Protein AF-A0A2P5B3Z8-F1 (afdb_monomer_lite)

InterPro domains:
  IPR004713 Calcium/proton exchanger [PTHR31503] (5-241)
  IPR004837 Sodium/calcium exchanger membrane region [PF01699] (6-133)
  IPR004837 Sodium/calcium exchanger membrane region [PF01699] (154-240)
  IPR044880 NCX, central ion-binding domain superfamily [G3DSA:1.20.1420.30] (3-241)

Radius of gyration: 19.32 Å; chains: 1; bounding box: 45×36×58 Å

Sequence (241 aa):
MVIFAVGGLLNATCGNATEIIIAIFALGQGKIEVVKYSLLGSILSNLLLVLGTSLFCGGIANLGREQKYDRRQADVNSSLLLLALLCHLLPMLFRYAGASAADLSTVDSSLHLSRASSIVMLIAYVAYLVFQYRKEDDNAVSEGAAVTGFWSGFARLIGMTVVIALLSEYVVQTIEDASDSWGLSVSFLSIILLPIVGNAAEHAGAIIFAFKNKLDITLGVALGSATQIAMFVVPLCVVIA

Foldseek 3Di:
DVVVLVVLVCCLCLLLVLLLLLLVLCVVVVVVLLNVLQLLLLLCCLPPVLLVLLCVLLCVLQPPDDQDADPVLLVVLVVLLVLLVVLVVVLVVLCVVCVVPPDPVSVVVSLVSLLVSLVVLQVVVSVVSVVVSVVCVVVDPDDDDPDDPPVRVVVVSVVVSVVSNVVSNVCSVCLVVCCVVVVHDSSCCSNHVSSCVSCVVLSVVLNVCSSVSNPNVSSCSSSVNSSSSSRPSSSVSSNVD

Secondary structure (DSSP, 8-state):
-HHHHHHHHHHHHHHTHHHHHHHHHHHHTT-HHHHHHHHHHHHHIIIIIIHHHHHHHHHHHTTTS-----HHHHHHHHHHHHHHHHHHHHHHHHHHHHTTS--HHHHHHHHHHHHHHHHHHHHHHHHHHHHHHHHHGGG----------HHHHHHHHHHHHHHHHHHHHHHHHHHHHHHHHHT--HHHIIIIIHHHHHTHHHHHHHHHHHHTT-HHHHHHHHHHHHHHIIIIIHHHHHHH-

pLDDT: mean 85.65, std 14.04, range [35.41, 96.31]

Structure (mmCIF, N/CA/C/O backbone):
data_AF-A0A2P5B3Z8-F1
#
_entry.id   AF-A0A2P5B3Z8-F1
#
loop_
_atom_site.group_PDB
_atom_site.id
_atom_site.type_symbol
_atom_site.label_atom_id
_atom_site.label_alt_id
_atom_site.label_comp_id
_atom_site.label_asym_id
_atom_site.label_entity_id
_atom_site.label_seq_id
_atom_site.pdbx_PDB_ins_code
_atom_site.Cartn_x
_atom_site.Cartn_y
_atom_site.Cartn_z
_atom_site.occupancy
_atom_site.B_iso_or_equiv
_atom_site.auth_seq_id
_atom_site.auth_comp_id
_atom_site.auth_asym_id
_atom_site.auth_atom_id
_atom_site.pdbx_PDB_model_num
ATOM 1 N N . MET A 1 1 ? -11.440 10.731 -21.388 1.00 43.56 1 MET A N 1
ATOM 2 C CA . MET A 1 1 ? -11.276 11.184 -19.987 1.00 43.56 1 MET A CA 1
ATOM 3 C C . MET A 1 1 ? -11.920 10.232 -18.969 1.00 43.56 1 MET A C 1
ATOM 5 O O . MET A 1 1 ? -11.183 9.703 -18.155 1.00 43.56 1 MET A O 1
ATOM 9 N N . VAL A 1 2 ? -13.231 9.935 -19.023 1.00 43.66 2 VAL A N 1
ATOM 10 C CA . VAL A 1 2 ? -13.907 9.066 -18.019 1.00 43.66 2 VAL A CA 1
ATOM 11 C C . VAL A 1 2 ? -13.381 7.620 -17.994 1.00 43.66 2 VAL A C 1
ATOM 13 O O . VAL A 1 2 ? -13.008 7.136 -16.935 1.00 43.66 2 VAL A O 1
ATOM 16 N N . ILE A 1 3 ? -13.264 6.950 -19.147 1.00 49.31 3 ILE A N 1
ATOM 17 C CA . ILE A 1 3 ? -12.774 5.553 -19.235 1.00 49.31 3 ILE A CA 1
ATOM 18 C C . ILE A 1 3 ? -11.321 5.414 -18.738 1.00 49.31 3 ILE A C 1
ATOM 20 O O . ILE A 1 3 ? -10.928 4.381 -18.209 1.00 49.31 3 ILE A O 1
ATOM 24 N N . PHE A 1 4 ? -10.530 6.478 -18.853 1.00 50.34 4 PHE A N 1
ATOM 25 C CA . PHE A 1 4 ? -9.114 6.463 -18.503 1.00 50.34 4 PHE A CA 1
ATOM 26 C C . PHE A 1 4 ? -8.843 6.823 -17.038 1.00 50.34 4 PHE A C 1
ATOM 28 O O . PHE A 1 4 ? -7.975 6.220 -16.413 1.00 50.34 4 PHE A O 1
ATOM 35 N N . ALA A 1 5 ? -9.651 7.713 -16.449 1.00 53.03 5 ALA A N 1
ATOM 36 C CA . ALA A 1 5 ? -9.687 7.901 -14.998 1.00 53.03 5 ALA A CA 1
ATOM 37 C C . ALA A 1 5 ? -10.049 6.589 -14.276 1.00 53.03 5 ALA A C 1
ATOM 39 O O . ALA A 1 5 ? -9.488 6.282 -13.228 1.00 53.03 5 ALA A O 1
ATOM 40 N N . VAL A 1 6 ? -10.926 5.779 -14.883 1.00 60.41 6 VAL A N 1
ATOM 41 C CA . VAL A 1 6 ? -11.257 4.431 -14.398 1.00 60.41 6 VAL A CA 1
ATOM 42 C C . VAL A 1 6 ? -10.049 3.489 -14.480 1.00 60.41 6 VAL A C 1
ATOM 44 O O . VAL A 1 6 ? -9.852 2.708 -13.559 1.00 60.41 6 VAL A O 1
ATOM 47 N N . GLY A 1 7 ? -9.203 3.589 -15.511 1.00 62.97 7 GLY A N 1
ATOM 48 C CA . GLY A 1 7 ? -7.977 2.790 -15.642 1.00 62.97 7 GLY A CA 1
ATOM 49 C C . GLY A 1 7 ? -6.924 3.096 -14.571 1.00 62.97 7 GLY A C 1
ATOM 50 O O . GLY A 1 7 ? -6.416 2.175 -13.937 1.00 62.97 7 GLY A O 1
ATOM 51 N N . GLY A 1 8 ? -6.646 4.378 -14.310 1.00 61.66 8 GLY A N 1
ATOM 52 C CA . GLY A 1 8 ? -5.733 4.787 -13.233 1.00 61.66 8 GLY A CA 1
ATOM 53 C C . GLY A 1 8 ? -6.254 4.403 -11.844 1.00 61.66 8 GLY A C 1
ATOM 54 O O . GLY A 1 8 ? -5.497 3.919 -11.005 1.00 61.66 8 GLY A O 1
ATOM 55 N N . LEU A 1 9 ? -7.565 4.536 -11.622 1.00 65.69 9 LEU A N 1
ATOM 56 C CA . LEU A 1 9 ? -8.208 4.125 -10.373 1.00 65.69 9 LEU A CA 1
ATOM 57 C C . LEU A 1 9 ? -8.234 2.599 -10.198 1.00 65.69 9 LEU A C 1
ATOM 59 O O . LEU A 1 9 ? -8.060 2.112 -9.083 1.00 65.69 9 LEU A O 1
ATOM 63 N N . LEU A 1 10 ? -8.427 1.843 -11.284 1.00 70.81 10 LEU A N 1
ATOM 64 C CA . LEU A 1 10 ? -8.304 0.385 -11.296 1.00 70.81 10 LEU A CA 1
ATOM 65 C C . LEU A 1 10 ? -6.875 -0.033 -10.976 1.00 70.81 10 LEU A C 1
ATOM 67 O O . LEU A 1 10 ? -6.692 -0.897 -10.133 1.00 70.81 10 LEU A O 1
ATOM 71 N N . ASN A 1 11 ? -5.870 0.594 -11.591 1.00 72.50 11 ASN A N 1
ATOM 72 C CA . ASN A 1 11 ? -4.473 0.294 -11.291 1.00 72.50 11 ASN A CA 1
ATOM 73 C C . ASN A 1 11 ? -4.152 0.556 -9.818 1.00 72.50 11 ASN A C 1
ATOM 75 O O . ASN A 1 11 ? -3.549 -0.291 -9.168 1.00 72.50 11 ASN A O 1
ATOM 79 N N . ALA A 1 12 ? -4.633 1.679 -9.277 1.00 67.06 12 ALA A N 1
ATOM 80 C CA . ALA A 1 12 ? -4.517 1.938 -7.855 1.00 67.06 12 ALA A CA 1
ATOM 81 C C . ALA A 1 12 ? -5.198 0.809 -7.055 1.00 67.06 12 ALA A C 1
ATOM 83 O O . ALA A 1 12 ? -4.553 0.026 -6.360 1.00 67.06 12 ALA A O 1
ATOM 84 N N . THR A 1 13 ? -6.507 0.649 -7.198 1.00 73.56 13 THR A N 1
ATOM 85 C CA . THR A 1 13 ? -7.289 -0.283 -6.370 1.00 73.56 13 THR A CA 1
ATOM 86 C C . THR A 1 13 ? -6.819 -1.737 -6.488 1.00 73.56 13 THR A C 1
ATOM 88 O O . THR A 1 13 ? -6.785 -2.446 -5.489 1.00 73.56 13 THR A O 1
ATOM 91 N N . CYS A 1 14 ? -6.448 -2.187 -7.687 1.00 75.94 14 CYS A N 1
ATOM 92 C CA . CYS A 1 14 ? -6.024 -3.560 -7.941 1.00 75.94 14 CYS A CA 1
ATOM 93 C C . CYS A 1 14 ? -4.566 -3.828 -7.553 1.00 75.94 14 CYS A C 1
ATOM 95 O O . CYS A 1 14 ? -4.271 -4.964 -7.195 1.00 75.94 14 CYS A O 1
ATOM 97 N N . GLY A 1 15 ? -3.680 -2.825 -7.612 1.00 76.06 15 GLY A N 1
ATOM 98 C CA . GLY A 1 15 ? -2.287 -2.961 -7.172 1.00 76.06 15 GLY A CA 1
ATOM 99 C C . GLY A 1 15 ? -2.206 -3.254 -5.677 1.00 76.06 15 GLY A C 1
ATOM 100 O O . GLY A 1 15 ? -1.674 -4.274 -5.275 1.00 76.06 15 GLY A O 1
ATOM 101 N N . ASN A 1 16 ? -2.899 -2.450 -4.866 1.00 86.31 16 ASN A N 1
ATOM 102 C CA . ASN A 1 16 ? -2.949 -2.635 -3.410 1.00 86.31 16 ASN A CA 1
ATOM 103 C C . ASN A 1 16 ? -4.235 -3.332 -2.931 1.00 86.31 16 ASN A C 1
ATOM 105 O O . AS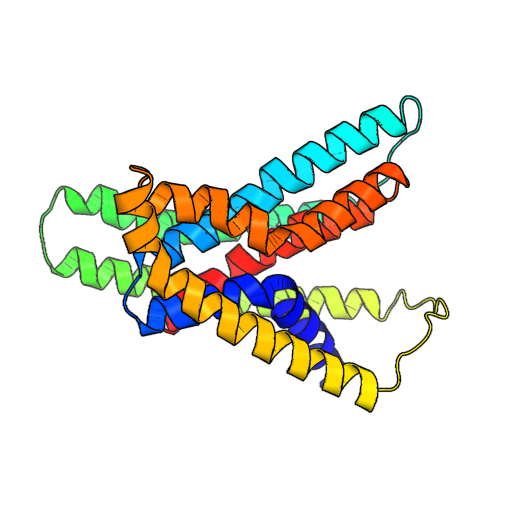N A 1 16 ? -4.792 -2.995 -1.880 1.00 86.31 16 ASN A O 1
ATOM 109 N N . ALA A 1 17 ? -4.781 -4.248 -3.739 1.00 87.31 17 ALA A N 1
ATOM 110 C CA . ALA A 1 17 ? -6.052 -4.901 -3.424 1.00 87.31 17 ALA A CA 1
ATOM 111 C C . ALA A 1 17 ? -5.966 -5.701 -2.121 1.00 87.31 17 ALA A C 1
ATOM 113 O O . ALA A 1 17 ? -6.897 -5.666 -1.319 1.00 87.31 17 ALA A O 1
ATOM 114 N N . THR A 1 18 ? -4.851 -6.397 -1.898 1.00 89.38 18 THR A N 1
ATOM 115 C CA . THR A 1 18 ? -4.640 -7.228 -0.710 1.00 89.38 18 THR A CA 1
ATOM 116 C C . THR A 1 18 ? -4.687 -6.386 0.564 1.00 89.38 18 THR A C 1
ATOM 118 O O . THR A 1 18 ? -5.403 -6.722 1.506 1.00 89.38 18 THR A O 1
ATOM 121 N N . GLU A 1 19 ? -4.001 -5.247 0.576 1.00 92.38 19 GLU A N 1
ATOM 122 C CA . GLU A 1 19 ? -3.906 -4.323 1.706 1.00 92.38 19 GLU A CA 1
ATOM 123 C C . GLU A 1 19 ? -5.265 -3.688 1.993 1.00 92.38 19 GLU A C 1
ATOM 125 O O . GLU A 1 19 ? -5.690 -3.635 3.146 1.00 92.38 19 GLU A O 1
ATOM 130 N N . ILE A 1 20 ? -5.969 -3.246 0.943 1.00 91.69 20 ILE A N 1
ATOM 131 C CA . ILE A 1 20 ? -7.307 -2.654 1.057 1.00 91.69 20 ILE A CA 1
ATOM 132 C C . ILE A 1 20 ? -8.294 -3.676 1.629 1.00 91.69 20 ILE A C 1
ATOM 134 O O . ILE A 1 20 ? -9.040 -3.360 2.553 1.00 91.69 20 ILE A O 1
ATOM 138 N N . ILE A 1 21 ? -8.301 -4.904 1.109 1.00 93.12 21 ILE A N 1
ATOM 139 C CA . ILE A 1 21 ? -9.232 -5.954 1.535 1.00 93.12 21 ILE A CA 1
ATOM 140 C C . ILE A 1 21 ? -8.963 -6.361 2.988 1.00 93.12 21 ILE A C 1
ATOM 142 O O . ILE A 1 21 ? -9.902 -6.410 3.786 1.00 93.12 21 ILE A O 1
ATOM 146 N N . ILE A 1 22 ? -7.698 -6.591 3.362 1.00 93.44 22 ILE A N 1
ATOM 147 C CA . ILE A 1 22 ? -7.320 -6.879 4.755 1.00 93.44 22 ILE A CA 1
ATOM 148 C C . ILE A 1 22 ? -7.746 -5.727 5.669 1.00 93.44 22 ILE A C 1
ATOM 150 O O . ILE A 1 22 ? -8.329 -5.973 6.725 1.00 93.44 22 ILE A O 1
ATOM 154 N N . ALA A 1 23 ? -7.500 -4.476 5.266 1.00 94.38 23 ALA A N 1
ATOM 155 C CA . ALA A 1 23 ? -7.883 -3.308 6.050 1.00 94.38 23 ALA A CA 1
ATOM 156 C C . ALA A 1 23 ? -9.404 -3.214 6.244 1.00 94.38 23 ALA A C 1
ATOM 158 O O . ALA A 1 23 ? -9.848 -2.968 7.361 1.00 94.38 23 ALA A O 1
ATOM 159 N N . ILE A 1 24 ? -10.209 -3.465 5.207 1.00 93.88 24 ILE A N 1
ATOM 160 C CA . ILE A 1 24 ? -11.678 -3.446 5.301 1.00 93.88 24 ILE A CA 1
ATOM 161 C C . ILE A 1 24 ? -12.185 -4.528 6.261 1.00 93.88 24 ILE A C 1
ATOM 163 O O . ILE A 1 24 ? -13.001 -4.223 7.130 1.00 93.88 24 ILE A O 1
ATOM 167 N N . PHE A 1 25 ? -11.700 -5.769 6.156 1.00 95.06 25 PHE A N 1
ATOM 168 C CA . PHE A 1 25 ? -12.113 -6.837 7.075 1.00 95.06 25 PHE A CA 1
ATOM 169 C C . PHE A 1 25 ? -11.675 -6.565 8.515 1.00 95.06 25 PHE A C 1
ATOM 171 O O . PHE A 1 25 ? -12.461 -6.756 9.442 1.00 95.06 25 PHE A O 1
ATOM 178 N N . ALA A 1 26 ? -10.451 -6.070 8.712 1.00 95.12 26 ALA A N 1
ATOM 179 C CA . ALA A 1 26 ? -9.958 -5.702 10.033 1.00 95.12 26 ALA A CA 1
ATOM 180 C C . ALA A 1 26 ? -10.752 -4.534 10.639 1.00 95.12 26 ALA A C 1
ATOM 182 O O . ALA A 1 26 ? -11.122 -4.608 11.809 1.00 95.12 26 ALA A O 1
ATOM 183 N N . LEU A 1 27 ? -11.098 -3.506 9.853 1.00 94.75 27 LEU A N 1
ATOM 184 C CA . LEU A 1 27 ? -12.006 -2.435 10.28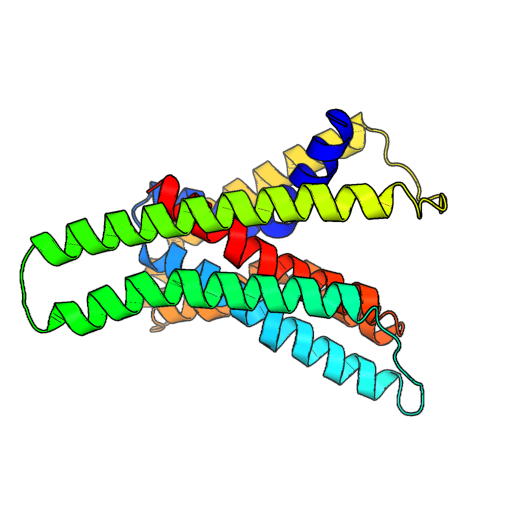2 1.00 94.75 27 LEU A CA 1
ATOM 185 C C . LEU A 1 27 ? -13.394 -2.980 10.642 1.00 94.75 27 LEU A C 1
ATOM 187 O O . LEU A 1 27 ? -13.921 -2.637 11.697 1.00 94.75 27 LEU A O 1
ATOM 191 N N . GLY A 1 28 ? -13.961 -3.861 9.812 1.00 94.38 28 GLY A N 1
ATOM 192 C CA . GLY A 1 28 ? -15.271 -4.476 10.048 1.00 94.38 28 GLY A CA 1
ATOM 193 C C . GLY A 1 28 ? -15.337 -5.318 11.326 1.00 94.38 28 GLY A C 1
ATOM 194 O O . GLY A 1 28 ? -16.389 -5.401 11.953 1.00 94.38 28 GLY A O 1
ATOM 195 N N . GLN A 1 29 ? -14.209 -5.894 11.747 1.00 94.62 29 GLN A N 1
ATOM 196 C CA . GLN A 1 29 ? -14.071 -6.629 13.009 1.00 94.62 29 GLN A CA 1
ATOM 197 C C . GLN A 1 29 ? -13.593 -5.745 14.177 1.00 94.62 29 GLN A C 1
ATOM 199 O O . GLN A 1 29 ? -13.321 -6.257 15.259 1.00 94.62 29 GLN A O 1
ATOM 204 N N . GLY A 1 30 ? -13.450 -4.428 13.984 1.00 93.88 30 GLY A N 1
ATOM 205 C CA . GLY A 1 30 ? -12.975 -3.502 15.019 1.00 93.88 30 GLY A CA 1
ATOM 206 C C . GLY A 1 30 ? -11.483 -3.628 15.361 1.00 93.88 30 GLY A C 1
ATOM 207 O O . GLY A 1 30 ? -11.017 -3.014 16.321 1.00 93.88 30 GLY A O 1
ATOM 208 N N . LYS A 1 31 ? -10.699 -4.372 14.570 1.00 94.50 31 LYS A N 1
ATOM 209 C CA . LYS A 1 31 ? -9.259 -4.610 14.768 1.00 94.50 31 LYS A CA 1
ATOM 210 C C . LYS A 1 31 ? -8.418 -3.441 14.242 1.00 94.50 31 LYS A C 1
ATOM 212 O O . LYS A 1 31 ? -7.601 -3.581 13.333 1.00 94.50 31 LYS A O 1
ATOM 217 N N . ILE A 1 32 ? -8.610 -2.258 14.828 1.00 93.12 32 ILE A N 1
ATOM 218 C CA . ILE A 1 32 ? -7.966 -1.005 14.391 1.00 93.12 32 ILE A CA 1
ATOM 219 C C . ILE A 1 32 ? -6.433 -1.084 14.452 1.00 93.12 32 ILE A C 1
ATOM 221 O O . ILE A 1 32 ? -5.748 -0.483 13.624 1.00 93.12 32 ILE A O 1
ATOM 225 N N . GLU A 1 33 ? -5.875 -1.812 15.421 1.00 93.19 33 GLU A N 1
ATOM 226 C CA . GLU A 1 33 ? -4.424 -2.002 15.517 1.00 93.19 33 GLU A CA 1
ATOM 227 C C . GLU A 1 33 ? -3.868 -2.755 14.310 1.00 93.19 33 GLU A C 1
ATOM 229 O O . GLU A 1 33 ? -2.883 -2.309 13.723 1.00 93.19 33 GLU A O 1
ATOM 234 N N . VAL A 1 34 ? -4.542 -3.824 13.877 1.00 95.31 34 VAL A N 1
ATOM 235 C CA . VAL A 1 34 ? -4.151 -4.596 12.690 1.00 95.31 34 VAL A CA 1
ATOM 236 C C . VAL A 1 34 ? -4.113 -3.691 11.462 1.00 95.31 34 VAL A C 1
ATOM 238 O O . VAL A 1 34 ? -3.128 -3.712 10.734 1.00 95.31 34 VAL A O 1
ATOM 241 N N . VAL A 1 35 ? -5.120 -2.829 11.273 1.00 95.81 35 VAL A N 1
ATOM 242 C CA . VAL A 1 35 ? -5.182 -1.864 10.157 1.00 95.81 35 VAL A CA 1
ATOM 243 C C . VAL A 1 35 ? -4.020 -0.870 10.208 1.00 95.81 35 VAL A C 1
ATOM 245 O O . VAL A 1 35 ? -3.332 -0.652 9.213 1.00 95.81 35 VAL A O 1
ATOM 248 N N . LYS A 1 36 ? -3.778 -0.258 11.373 1.00 94.12 36 LYS A N 1
ATOM 249 C CA . LYS A 1 36 ? -2.712 0.742 11.542 1.00 94.12 36 LYS A CA 1
ATOM 250 C C . LYS A 1 36 ? -1.339 0.145 11.254 1.00 94.12 36 LYS A C 1
ATOM 252 O O . LYS A 1 36 ? -0.552 0.741 10.519 1.00 94.12 36 LYS A O 1
ATOM 257 N N . TYR A 1 37 ? -1.051 -1.011 11.845 1.00 96.25 37 TYR A N 1
ATOM 258 C CA . TYR A 1 37 ? 0.253 -1.648 11.728 1.00 96.25 37 TYR A CA 1
ATOM 259 C C . TYR A 1 37 ? 0.463 -2.292 10.357 1.00 96.25 37 TYR A C 1
ATOM 261 O O . TYR A 1 37 ? 1.572 -2.195 9.840 1.00 96.25 37 TYR A O 1
ATOM 269 N N . SER A 1 38 ? -0.569 -2.866 9.730 1.00 96.19 38 SER A N 1
ATOM 270 C CA . SER A 1 38 ? -0.446 -3.467 8.395 1.00 96.19 38 SER A CA 1
ATOM 271 C C . SER A 1 38 ? -0.210 -2.433 7.301 1.00 96.19 38 SER A C 1
ATOM 273 O O . SER A 1 38 ? 0.697 -2.606 6.488 1.00 96.19 38 SER A O 1
ATOM 275 N N . LEU A 1 39 ? -0.940 -1.314 7.309 1.00 95.62 39 LEU A N 1
ATOM 276 C CA . LEU A 1 39 ? -0.757 -0.259 6.310 1.00 95.62 39 LEU A CA 1
ATOM 277 C C . LEU A 1 39 ? 0.586 0.458 6.484 1.00 95.62 39 LEU A C 1
ATOM 279 O O . LEU A 1 39 ? 1.289 0.704 5.503 1.00 95.62 39 LEU A O 1
ATOM 283 N N . LEU A 1 40 ? 0.986 0.743 7.729 1.00 95.75 40 LEU A N 1
ATOM 284 C CA . LEU A 1 40 ? 2.306 1.309 8.016 1.00 95.75 40 LEU A CA 1
ATOM 285 C C . LEU A 1 40 ? 3.425 0.337 7.625 1.00 95.75 40 LEU A C 1
ATOM 287 O O . LEU A 1 40 ? 4.409 0.740 7.006 1.00 95.75 40 LEU A O 1
ATOM 291 N N . GLY A 1 41 ? 3.253 -0.946 7.935 1.00 95.81 41 GLY A N 1
ATOM 292 C CA . GLY A 1 41 ? 4.170 -2.004 7.544 1.00 95.81 41 GLY A CA 1
ATOM 293 C C . GLY A 1 41 ? 4.297 -2.153 6.028 1.00 95.81 41 GLY A C 1
ATOM 294 O O . GLY A 1 41 ? 5.405 -2.334 5.538 1.00 95.81 41 GLY A O 1
ATOM 295 N N . SER A 1 42 ? 3.211 -2.001 5.267 1.00 95.31 42 SER A N 1
ATOM 296 C CA . SER A 1 42 ? 3.246 -2.067 3.800 1.00 95.31 42 SER A CA 1
ATOM 297 C C . SER A 1 42 ? 3.979 -0.876 3.173 1.00 95.31 42 SER A C 1
ATOM 299 O O . SER A 1 42 ? 4.815 -1.063 2.286 1.00 95.31 42 SER A O 1
ATOM 301 N N . ILE A 1 43 ? 3.815 0.335 3.724 1.00 95.69 43 ILE A N 1
ATOM 302 C CA . ILE A 1 43 ? 4.636 1.497 3.337 1.00 95.69 43 ILE A CA 1
ATOM 303 C C . ILE A 1 43 ? 6.122 1.223 3.618 1.00 95.69 43 ILE A C 1
ATOM 305 O O . ILE A 1 43 ? 6.964 1.427 2.742 1.00 95.69 43 ILE A O 1
ATOM 309 N N . LEU A 1 44 ? 6.461 0.736 4.818 1.00 95.69 44 LEU A N 1
ATOM 310 C CA . LEU A 1 44 ? 7.848 0.422 5.184 1.00 95.69 44 LEU A CA 1
ATOM 311 C C . LEU A 1 44 ? 8.435 -0.707 4.329 1.00 95.69 44 LEU A C 1
ATOM 313 O O . LEU A 1 44 ? 9.582 -0.606 3.897 1.00 95.69 44 LEU A O 1
ATOM 317 N N . SER A 1 45 ? 7.656 -1.753 4.059 1.00 95.25 45 SER A N 1
ATOM 318 C CA . SER A 1 45 ? 8.045 -2.872 3.204 1.00 95.25 45 SER A CA 1
ATOM 319 C C . SER A 1 45 ? 8.404 -2.367 1.811 1.00 95.25 45 SER A C 1
ATOM 321 O O . SER A 1 45 ? 9.503 -2.626 1.329 1.00 95.25 45 SER A O 1
ATOM 323 N N . ASN A 1 46 ? 7.561 -1.536 1.200 1.00 94.38 46 ASN A N 1
ATOM 324 C CA . ASN A 1 46 ? 7.833 -0.991 -0.127 1.00 94.38 46 ASN A CA 1
ATOM 325 C C . ASN A 1 46 ? 9.078 -0.091 -0.165 1.00 94.38 46 ASN A C 1
ATOM 327 O O . ASN A 1 46 ? 9.916 -0.224 -1.060 1.00 94.38 46 ASN A O 1
ATOM 331 N N . LEU A 1 47 ? 9.236 0.800 0.817 1.00 95.19 47 LEU A N 1
ATOM 332 C CA . LEU A 1 47 ? 10.330 1.778 0.831 1.00 95.19 47 LEU A CA 1
ATOM 333 C C . LEU A 1 47 ? 11.679 1.205 1.266 1.00 95.19 47 LEU A C 1
ATOM 335 O O . LEU A 1 47 ? 12.714 1.666 0.790 1.00 95.19 47 LEU A O 1
ATOM 339 N N . LEU A 1 48 ? 11.692 0.239 2.182 1.00 95.06 48 LEU A N 1
ATOM 340 C CA . LEU A 1 48 ? 12.928 -0.311 2.737 1.00 95.06 48 LEU A CA 1
ATOM 341 C C . LEU A 1 48 ? 13.221 -1.692 2.171 1.00 95.06 48 LEU A C 1
ATOM 343 O O . LEU A 1 48 ? 14.302 -1.912 1.628 1.00 95.06 48 LEU A O 1
ATOM 347 N N . LEU A 1 49 ? 12.271 -2.621 2.273 1.00 94.62 49 LEU A N 1
ATOM 348 C CA . LEU A 1 49 ? 12.501 -4.004 1.874 1.00 94.62 49 LEU A CA 1
ATOM 349 C C . LEU A 1 49 ? 12.512 -4.136 0.351 1.00 94.62 49 LEU A C 1
ATOM 351 O O . LEU A 1 49 ? 13.532 -4.528 -0.212 1.00 94.62 49 LEU A O 1
ATOM 355 N N . VAL A 1 50 ? 11.423 -3.779 -0.330 1.00 94.25 50 VAL A N 1
ATOM 356 C CA . VAL A 1 50 ? 11.280 -3.929 -1.784 1.00 94.25 50 VAL A CA 1
ATOM 357 C C . VAL A 1 50 ? 12.297 -3.066 -2.511 1.00 94.25 50 VAL A C 1
ATOM 359 O O . VAL A 1 50 ? 13.107 -3.587 -3.280 1.00 94.25 50 VAL A O 1
ATOM 362 N N . LEU A 1 51 ? 12.304 -1.762 -2.236 1.00 94.50 51 LEU A N 1
ATOM 363 C CA . LEU A 1 51 ? 13.243 -0.840 -2.861 1.00 94.50 51 LEU A CA 1
ATOM 364 C C . LEU A 1 51 ? 14.696 -1.188 -2.509 1.00 94.50 51 LEU A C 1
ATOM 366 O O . LEU A 1 51 ? 15.525 -1.304 -3.409 1.00 94.50 51 LEU A O 1
ATOM 370 N N . GLY A 1 52 ? 15.011 -1.411 -1.230 1.00 95.31 52 GLY A N 1
ATOM 371 C CA . GLY A 1 52 ? 16.378 -1.686 -0.783 1.00 95.31 52 GLY A CA 1
ATOM 372 C C . GLY A 1 52 ? 16.948 -2.980 -1.358 1.00 95.31 52 GLY A C 1
ATOM 373 O O . GLY A 1 52 ? 18.052 -2.974 -1.901 1.00 95.31 52 GLY A O 1
ATOM 374 N N . THR A 1 53 ? 16.189 -4.079 -1.320 1.00 95.00 53 THR A N 1
ATOM 375 C CA . THR A 1 53 ? 16.629 -5.351 -1.923 1.00 95.00 53 THR A CA 1
ATOM 376 C C . THR A 1 53 ? 16.733 -5.259 -3.441 1.00 95.00 53 THR A C 1
ATOM 378 O O . THR A 1 53 ? 17.684 -5.785 -4.010 1.00 95.00 53 THR A O 1
ATOM 381 N N . SER A 1 54 ? 15.826 -4.540 -4.108 1.00 94.19 54 SER A N 1
ATOM 382 C CA . SER A 1 54 ? 15.891 -4.352 -5.559 1.00 94.19 54 SER A CA 1
ATOM 383 C C . SER A 1 54 ? 17.117 -3.537 -5.973 1.00 94.19 54 SER A C 1
ATOM 385 O O . SER A 1 54 ? 17.818 -3.928 -6.902 1.00 94.19 54 SER A O 1
ATOM 387 N N . LEU A 1 55 ? 17.427 -2.444 -5.265 1.00 94.25 55 LEU A N 1
ATOM 388 C CA . LEU A 1 55 ? 18.637 -1.652 -5.507 1.00 94.25 55 LEU A CA 1
ATOM 389 C C . LEU A 1 55 ? 19.906 -2.458 -5.208 1.00 94.25 55 LEU A C 1
ATOM 391 O O . LEU A 1 55 ? 20.851 -2.426 -5.993 1.00 94.25 55 LEU A O 1
ATOM 395 N N . PHE A 1 56 ? 19.917 -3.223 -4.116 1.00 95.12 56 PHE A N 1
ATOM 396 C CA . PHE A 1 56 ? 21.049 -4.068 -3.742 1.00 95.12 56 PHE A CA 1
ATOM 397 C C . PHE A 1 56 ? 21.308 -5.172 -4.778 1.00 95.12 56 PHE A C 1
ATOM 399 O O . PHE A 1 56 ? 22.398 -5.259 -5.344 1.00 95.12 56 PHE A O 1
ATOM 406 N N . CYS A 1 57 ? 20.297 -5.987 -5.085 1.00 93.56 57 CYS A N 1
ATOM 407 C CA . CYS A 1 57 ? 20.404 -7.074 -6.055 1.00 93.56 57 CYS A CA 1
ATOM 408 C C . CYS A 1 57 ? 20.643 -6.555 -7.479 1.00 93.56 57 CYS A C 1
ATOM 410 O O . CYS A 1 57 ? 21.493 -7.085 -8.194 1.00 93.56 57 CYS A O 1
ATOM 412 N N . GLY A 1 58 ? 19.938 -5.495 -7.884 1.00 93.50 58 GLY A N 1
ATOM 413 C CA . GLY A 1 58 ? 20.104 -4.856 -9.186 1.00 93.50 58 GLY A CA 1
ATOM 414 C C . GLY A 1 58 ? 21.493 -4.246 -9.368 1.00 93.50 58 GLY A C 1
ATOM 415 O O . GLY A 1 58 ? 22.076 -4.400 -10.441 1.00 93.50 58 GLY A O 1
ATOM 416 N N . GLY A 1 59 ? 22.040 -3.620 -8.321 1.00 93.31 59 GLY A N 1
ATOM 417 C CA . GLY A 1 59 ? 23.388 -3.054 -8.311 1.00 93.31 59 GLY A CA 1
ATOM 418 C C . GLY A 1 59 ? 24.484 -4.118 -8.394 1.00 93.31 59 GLY A C 1
ATOM 419 O O . GLY A 1 59 ? 25.432 -3.954 -9.159 1.00 93.31 59 GLY A O 1
ATOM 420 N N . ILE A 1 60 ? 24.331 -5.245 -7.686 1.00 94.25 60 ILE A N 1
ATOM 421 C CA . ILE A 1 60 ? 25.253 -6.391 -7.798 1.00 94.25 60 ILE A CA 1
ATOM 422 C C . ILE A 1 60 ? 25.198 -6.997 -9.205 1.00 94.25 60 ILE A C 1
ATOM 424 O O . ILE A 1 60 ? 26.234 -7.267 -9.808 1.00 94.25 60 ILE A O 1
ATOM 428 N N . ALA A 1 61 ? 23.999 -7.200 -9.750 1.00 92.81 61 ALA A N 1
ATOM 429 C CA . ALA A 1 61 ? 23.819 -7.827 -11.057 1.00 92.81 61 ALA A CA 1
ATOM 430 C C . ALA A 1 61 ? 24.304 -6.967 -12.229 1.00 92.81 61 ALA A C 1
ATOM 432 O O . ALA A 1 61 ? 24.712 -7.494 -13.262 1.00 92.81 61 ALA A O 1
ATOM 433 N N . ASN A 1 62 ? 24.246 -5.645 -12.077 1.00 91.69 62 ASN A N 1
ATOM 434 C CA . ASN A 1 62 ? 24.623 -4.679 -13.103 1.00 91.69 62 ASN A CA 1
ATOM 435 C C . ASN A 1 62 ? 25.891 -3.908 -12.719 1.00 91.69 62 ASN A C 1
ATOM 437 O O . ASN A 1 62 ? 26.058 -2.753 -13.113 1.00 91.69 62 ASN A O 1
ATOM 441 N N . LEU A 1 63 ? 26.795 -4.550 -11.971 1.00 88.50 63 LEU A N 1
ATOM 442 C CA . LEU A 1 63 ? 28.046 -3.945 -11.530 1.00 88.50 63 LEU A CA 1
ATOM 443 C C . LEU A 1 63 ? 28.845 -3.426 -12.740 1.00 88.50 63 LEU A C 1
ATOM 445 O O . LEU A 1 63 ? 29.184 -4.181 -13.650 1.00 88.50 63 LEU A O 1
ATOM 449 N N . GLY A 1 64 ? 29.113 -2.118 -12.765 1.00 81.94 64 GLY A N 1
ATOM 450 C CA . GLY A 1 64 ? 29.806 -1.448 -13.873 1.00 81.94 64 GLY A CA 1
ATOM 451 C C . GLY A 1 64 ? 28.905 -0.917 -14.997 1.00 81.94 64 GLY A C 1
ATOM 452 O O . GLY A 1 64 ? 29.424 -0.388 -15.978 1.00 81.94 64 GLY A O 1
ATOM 453 N N . ARG A 1 65 ? 27.575 -1.013 -14.876 1.00 87.19 65 ARG A N 1
ATOM 454 C CA . ARG A 1 65 ? 26.617 -0.335 -15.765 1.00 87.19 65 ARG A CA 1
ATOM 455 C C . ARG A 1 65 ? 25.924 0.808 -15.036 1.00 87.19 65 ARG A C 1
ATOM 457 O O . ARG A 1 65 ? 25.533 0.673 -13.881 1.00 87.19 65 ARG A O 1
ATOM 464 N N . GLU A 1 66 ? 25.716 1.919 -15.734 1.00 83.44 66 GLU A N 1
ATOM 465 C CA . GLU A 1 66 ? 24.870 2.994 -15.219 1.00 83.44 66 GLU A CA 1
ATOM 466 C C . GLU A 1 66 ? 23.401 2.555 -15.214 1.00 83.44 66 GLU A C 1
ATOM 468 O O . GLU A 1 66 ? 22.852 2.139 -16.241 1.00 83.44 66 GLU A O 1
ATOM 473 N N . GLN A 1 67 ? 22.754 2.670 -14.056 1.00 84.81 67 GLN A N 1
ATOM 474 C CA . GLN A 1 67 ? 21.323 2.426 -13.915 1.00 84.81 67 GLN A CA 1
ATOM 475 C C . GLN A 1 67 ? 20.580 3.753 -14.082 1.00 84.81 67 GLN A C 1
ATOM 477 O O . GLN A 1 67 ? 20.664 4.644 -13.236 1.00 84.81 67 GLN A O 1
ATOM 482 N N . LYS A 1 68 ? 19.877 3.910 -15.206 1.00 86.19 68 LYS A N 1
ATOM 483 C CA . LYS A 1 68 ? 19.101 5.121 -15.500 1.00 86.19 68 LYS A CA 1
ATOM 484 C C . LYS A 1 68 ? 17.713 5.020 -14.877 1.00 86.19 68 LYS A C 1
ATOM 486 O O . LYS A 1 68 ? 17.122 3.945 -14.854 1.00 86.19 68 LYS A O 1
ATOM 491 N N . TYR A 1 69 ? 17.193 6.150 -14.411 1.00 88.88 69 TYR A N 1
ATOM 492 C CA . TYR A 1 69 ? 15.825 6.264 -13.919 1.00 88.88 69 TYR A CA 1
ATOM 493 C C . TYR A 1 69 ? 15.245 7.646 -14.208 1.00 88.88 69 TYR A C 1
ATOM 495 O O . TYR A 1 69 ? 15.988 8.622 -14.350 1.00 88.88 69 TYR A O 1
ATOM 503 N N . ASP A 1 70 ? 13.916 7.733 -14.279 1.00 86.00 70 ASP A N 1
ATOM 504 C CA . ASP A 1 70 ? 13.223 9.015 -14.384 1.00 86.00 70 ASP A CA 1
ATOM 505 C C . ASP A 1 70 ? 13.242 9.728 -13.023 1.00 86.00 70 ASP A C 1
ATOM 507 O O . ASP A 1 70 ? 12.469 9.423 -12.110 1.00 86.00 70 ASP A O 1
ATOM 511 N N . ARG A 1 71 ? 14.138 10.713 -12.898 1.00 88.94 71 ARG A N 1
ATOM 512 C CA . ARG A 1 71 ? 14.239 11.575 -11.712 1.00 88.94 71 ARG A CA 1
ATOM 513 C C . ARG A 1 71 ? 12.929 12.275 -11.388 1.00 88.94 71 ARG A C 1
ATOM 515 O O . ARG A 1 71 ? 12.549 12.337 -10.228 1.00 88.94 71 ARG A O 1
ATOM 522 N N . ARG A 1 72 ? 12.200 12.746 -12.400 1.00 87.38 72 ARG A N 1
ATOM 523 C CA . ARG A 1 72 ? 10.962 13.496 -12.186 1.00 87.38 72 ARG A CA 1
ATOM 524 C C . ARG A 1 72 ? 9.890 12.618 -11.549 1.00 87.38 72 ARG A C 1
ATOM 526 O O . ARG A 1 72 ? 9.159 13.094 -10.687 1.00 87.38 72 ARG A O 1
ATOM 533 N N . GLN A 1 73 ? 9.781 11.356 -11.963 1.00 83.81 73 GLN A N 1
ATOM 534 C CA . GLN A 1 73 ? 8.836 10.416 -11.356 1.00 83.81 73 GLN A CA 1
ATOM 535 C C . GLN A 1 73 ? 9.213 10.107 -9.901 1.00 83.81 73 GLN A C 1
ATOM 537 O O . GLN A 1 73 ? 8.346 10.135 -9.025 1.00 83.81 73 GLN A O 1
ATOM 542 N N . ALA A 1 74 ? 10.501 9.873 -9.637 1.00 88.94 74 ALA A N 1
ATOM 543 C CA . ALA A 1 74 ? 11.002 9.655 -8.284 1.00 88.94 74 ALA A CA 1
ATOM 544 C C . ALA A 1 74 ? 10.758 10.875 -7.373 1.00 88.94 74 ALA A C 1
ATOM 546 O O . ALA A 1 74 ? 10.284 10.711 -6.248 1.00 88.94 74 ALA A O 1
ATOM 547 N N . ASP A 1 75 ? 11.000 12.089 -7.872 1.00 91.75 75 ASP A N 1
ATOM 548 C CA . ASP A 1 75 ? 10.818 13.344 -7.134 1.00 91.75 75 ASP A CA 1
ATOM 549 C C . ASP A 1 75 ? 9.349 13.601 -6.780 1.00 91.75 75 ASP A C 1
ATOM 551 O O . ASP A 1 75 ? 9.038 13.982 -5.648 1.00 91.75 75 ASP A O 1
ATOM 555 N N . VAL A 1 76 ? 8.426 13.366 -7.722 1.00 91.12 76 VAL A N 1
ATOM 556 C CA . VAL A 1 76 ? 6.983 13.530 -7.482 1.00 91.12 76 VAL A CA 1
ATOM 557 C C . VAL A 1 76 ? 6.498 12.546 -6.417 1.00 91.12 76 VAL A C 1
ATOM 559 O O . VAL A 1 76 ? 5.845 12.968 -5.463 1.00 91.12 76 VAL A O 1
ATOM 562 N N . ASN A 1 77 ? 6.851 11.261 -6.523 1.00 90.94 77 ASN A N 1
ATOM 563 C CA . ASN A 1 77 ? 6.447 10.261 -5.528 1.00 90.94 77 ASN A CA 1
ATOM 564 C C . ASN A 1 77 ? 7.070 10.537 -4.151 1.00 90.94 77 ASN A C 1
ATOM 566 O O . ASN A 1 77 ? 6.382 10.447 -3.136 1.00 90.94 77 ASN A O 1
ATOM 570 N N . SER A 1 78 ? 8.341 10.948 -4.106 1.00 92.62 78 SER A N 1
ATOM 571 C CA . SER A 1 78 ? 9.022 11.318 -2.857 1.00 92.62 78 SER A CA 1
ATOM 572 C C . SER A 1 78 ? 8.368 12.533 -2.194 1.00 92.62 78 SER A C 1
ATOM 574 O O . SER A 1 78 ? 8.176 12.553 -0.980 1.00 92.62 78 SER A O 1
ATOM 576 N N . SER A 1 79 ? 7.955 13.523 -2.989 1.00 94.81 79 SER A N 1
ATOM 577 C CA . SER A 1 79 ? 7.257 14.718 -2.501 1.00 94.81 79 SER A CA 1
ATOM 578 C C . SER A 1 79 ? 5.852 14.395 -1.977 1.00 94.81 79 SER A C 1
ATOM 580 O O . SER A 1 79 ? 5.436 14.949 -0.962 1.00 94.81 79 SER A O 1
ATOM 582 N N . LEU A 1 80 ? 5.129 13.473 -2.622 1.00 94.75 80 LEU A N 1
ATOM 583 C CA . LEU A 1 80 ? 3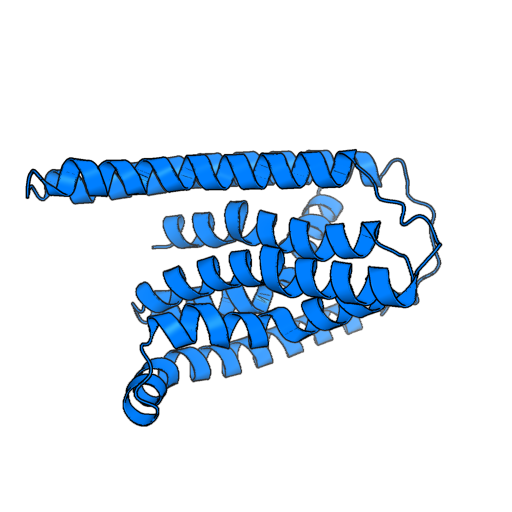.832 12.988 -2.135 1.00 94.75 80 LEU A CA 1
ATOM 584 C C . LEU A 1 80 ? 3.966 12.159 -0.854 1.00 94.75 80 LEU A C 1
ATOM 586 O O . LEU A 1 80 ? 3.155 12.312 0.053 1.00 94.75 80 LEU A O 1
ATOM 590 N N . LEU A 1 81 ? 5.000 11.324 -0.744 1.00 95.62 81 LEU A N 1
ATOM 591 C CA . LEU A 1 81 ? 5.310 10.597 0.490 1.00 95.62 81 LEU A CA 1
ATOM 592 C C . LEU A 1 81 ? 5.670 11.552 1.633 1.00 95.62 81 LEU A C 1
ATOM 594 O O . LEU A 1 81 ? 5.226 11.349 2.762 1.00 95.62 81 LEU A O 1
ATOM 598 N N . LEU A 1 82 ? 6.421 12.618 1.345 1.00 96.06 82 LEU A N 1
ATOM 599 C CA . LEU A 1 82 ? 6.712 13.669 2.319 1.00 96.06 82 LEU A CA 1
ATOM 600 C C . LEU A 1 82 ? 5.434 14.399 2.754 1.00 96.06 82 LEU A C 1
ATOM 602 O O . LEU A 1 82 ? 5.240 14.627 3.946 1.00 96.06 82 LEU A O 1
ATOM 606 N N . LEU A 1 83 ? 4.548 14.730 1.811 1.00 96.06 83 LEU A N 1
ATOM 607 C CA . LEU A 1 83 ? 3.240 15.309 2.116 1.00 96.06 83 LEU A CA 1
ATOM 608 C C . LEU A 1 83 ? 2.422 14.379 3.023 1.00 96.06 83 LEU A C 1
ATOM 610 O O . LEU A 1 83 ? 1.925 14.836 4.049 1.00 96.06 83 LEU A O 1
ATOM 614 N N . ALA A 1 84 ? 2.344 13.084 2.699 1.00 96.25 84 ALA A N 1
ATOM 615 C CA . ALA A 1 84 ? 1.660 12.085 3.522 1.00 96.25 84 ALA A CA 1
ATOM 616 C C . ALA A 1 84 ? 2.231 12.040 4.945 1.00 96.25 84 ALA A C 1
ATOM 618 O O . ALA A 1 84 ? 1.489 12.060 5.927 1.00 96.25 84 ALA A O 1
ATOM 619 N N . LEU A 1 85 ? 3.562 12.031 5.067 1.00 95.38 85 LEU A N 1
ATOM 620 C CA . LEU A 1 85 ? 4.250 12.040 6.354 1.00 95.38 85 LEU A CA 1
ATOM 621 C C . LEU A 1 85 ? 3.879 13.280 7.179 1.00 95.38 85 LEU A C 1
ATOM 623 O O . LEU A 1 85 ? 3.521 13.143 8.345 1.00 95.38 85 LEU A O 1
ATOM 627 N N . LEU A 1 86 ? 3.917 14.477 6.588 1.00 94.50 86 LEU A N 1
ATOM 628 C CA . LEU A 1 86 ? 3.546 15.723 7.270 1.00 94.50 86 LEU A CA 1
ATOM 629 C C . LEU A 1 86 ? 2.071 15.722 7.701 1.00 94.50 86 LEU A C 1
ATOM 631 O O . LEU A 1 86 ? 1.749 16.093 8.831 1.00 94.50 86 LEU A O 1
ATOM 635 N N . CYS A 1 87 ? 1.187 15.241 6.828 1.00 94.06 87 CYS A N 1
ATOM 636 C CA . CYS A 1 87 ? -0.238 15.081 7.090 1.00 94.06 87 CYS A CA 1
ATOM 637 C C . CYS A 1 87 ? -0.527 14.095 8.237 1.00 94.06 87 CYS A C 1
ATOM 639 O O . CYS A 1 87 ? -1.435 14.345 9.033 1.00 94.06 87 CYS A O 1
ATOM 641 N N . HIS A 1 88 ? 0.239 13.009 8.367 1.00 91.50 88 HIS A N 1
ATOM 642 C CA . HIS A 1 88 ? 0.113 12.047 9.469 1.00 91.50 88 HIS A CA 1
ATOM 643 C C . HIS A 1 88 ? 0.786 12.511 10.769 1.00 91.50 88 HIS A C 1
ATOM 645 O O . HIS A 1 88 ? 0.300 12.204 11.861 1.00 91.50 88 HIS A O 1
ATOM 651 N N . LEU A 1 89 ? 1.883 13.268 10.677 1.00 90.81 89 LEU A N 1
ATOM 652 C CA . LEU A 1 89 ? 2.581 13.812 11.843 1.00 90.81 89 LEU A CA 1
ATOM 653 C C . LEU A 1 89 ? 1.708 14.796 12.618 1.00 90.81 89 LEU A C 1
ATOM 655 O O . LEU A 1 89 ? 1.766 14.811 13.844 1.00 90.81 89 LEU A O 1
ATOM 659 N N . LEU A 1 90 ? 0.880 15.585 11.932 1.00 87.50 90 LEU A N 1
ATOM 660 C CA . LEU A 1 90 ? 0.057 16.606 12.574 1.00 87.50 90 LEU A CA 1
ATOM 661 C C . LEU A 1 90 ? -0.925 16.015 13.622 1.00 87.50 90 LEU A C 1
ATOM 663 O O . LEU A 1 90 ? -0.838 16.418 14.786 1.00 87.50 90 LEU A O 1
ATOM 667 N N . PRO A 1 91 ? -1.786 15.021 13.307 1.00 87.75 91 PRO A N 1
ATOM 668 C CA . PRO A 1 91 ? -2.604 14.344 14.319 1.00 87.75 91 PRO A CA 1
ATOM 669 C C . PRO A 1 9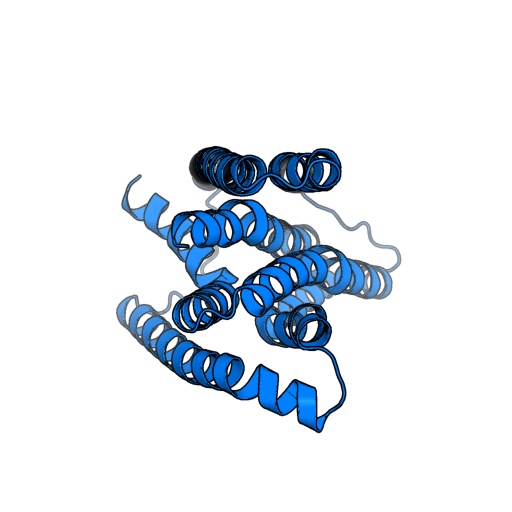1 ? -1.792 13.582 15.372 1.00 87.75 91 PRO A C 1
ATOM 671 O O . PRO A 1 91 ? -2.173 13.558 16.544 1.00 87.75 91 PRO A O 1
ATOM 674 N N . MET A 1 92 ? -0.667 12.971 14.981 1.00 87.19 92 MET A N 1
ATOM 675 C CA . MET A 1 92 ? 0.194 12.227 15.905 1.00 87.19 92 MET A CA 1
ATOM 676 C C . MET A 1 92 ? 0.774 13.142 16.990 1.00 87.19 92 MET A C 1
ATOM 678 O O . MET A 1 92 ? 0.661 12.837 18.178 1.00 87.19 92 MET A O 1
ATOM 682 N N . LEU A 1 93 ? 1.371 14.264 16.584 1.00 86.94 93 LEU A N 1
ATOM 683 C CA . LEU A 1 93 ? 1.984 15.241 17.479 1.00 86.94 93 LEU A CA 1
ATOM 684 C C . LEU A 1 93 ? 0.936 15.950 18.328 1.00 86.94 93 LEU A C 1
ATOM 686 O O . LEU A 1 93 ? 1.174 16.152 19.513 1.00 86.94 93 LEU A O 1
ATOM 690 N N . PHE A 1 94 ? -0.232 16.269 17.762 1.00 84.56 94 PHE A N 1
ATOM 691 C CA . PHE A 1 94 ? -1.336 16.846 18.527 1.00 84.56 94 PHE A CA 1
ATOM 692 C C . PHE A 1 94 ? -1.773 15.916 19.663 1.00 84.56 94 PHE A C 1
ATOM 694 O O . PHE A 1 94 ? -1.909 16.354 20.802 1.00 84.56 94 PHE A O 1
ATOM 701 N N . ARG A 1 95 ? -1.906 14.613 19.386 1.00 82.31 95 ARG A N 1
ATOM 702 C CA . ARG A 1 95 ? -2.218 13.615 20.415 1.00 82.31 95 ARG A CA 1
ATOM 703 C C . ARG A 1 95 ? -1.085 13.461 21.431 1.00 82.31 95 ARG A C 1
ATOM 705 O O . ARG A 1 95 ? -1.363 13.338 22.613 1.00 82.31 95 ARG A O 1
ATOM 712 N N . TYR A 1 96 ? 0.175 13.466 20.998 1.00 81.19 96 TYR A N 1
ATOM 713 C CA . TYR A 1 96 ? 1.323 13.317 21.899 1.00 81.19 96 TYR A CA 1
ATOM 714 C C . TYR A 1 96 ? 1.512 14.531 22.822 1.00 81.19 96 TYR A C 1
ATOM 716 O O . TYR A 1 96 ? 1.698 14.368 24.023 1.00 81.19 96 TYR A O 1
ATOM 724 N N . ALA A 1 97 ? 1.412 15.746 22.281 1.00 80.69 97 ALA A N 1
ATOM 725 C CA . ALA A 1 97 ? 1.492 16.985 23.051 1.00 80.69 97 ALA A CA 1
ATOM 726 C C . ALA A 1 97 ? 0.254 17.183 23.944 1.00 80.69 97 ALA A C 1
ATOM 728 O O . ALA A 1 97 ? 0.378 17.623 25.085 1.00 80.69 97 ALA A O 1
ATOM 729 N N . GLY A 1 98 ? -0.929 16.815 23.442 1.00 69.12 98 GLY A N 1
ATOM 730 C CA . GLY A 1 98 ? -2.194 16.859 24.174 1.00 69.12 98 GLY A CA 1
ATOM 731 C C . GLY A 1 98 ? -2.331 15.777 25.246 1.00 69.12 98 GLY A C 1
ATOM 732 O O . GLY A 1 98 ? -3.042 15.998 26.213 1.00 69.12 98 GLY A O 1
ATOM 733 N N . ALA A 1 99 ? -1.608 14.653 25.152 1.00 60.38 99 ALA A N 1
ATOM 734 C CA . ALA A 1 99 ? -1.653 13.570 26.143 1.00 60.38 99 ALA A CA 1
ATOM 735 C C . ALA A 1 99 ? -1.178 13.991 27.547 1.00 60.38 99 ALA A C 1
ATOM 737 O O . ALA A 1 99 ? -1.475 13.303 28.521 1.00 60.38 99 ALA A O 1
ATOM 738 N N . SER A 1 100 ? -0.478 15.125 27.674 1.00 56.03 100 SER A N 1
ATOM 739 C CA . SER A 1 100 ? -0.140 15.708 28.978 1.00 56.03 100 SER A CA 1
ATOM 740 C C . SER A 1 100 ? -1.338 16.384 29.673 1.00 56.03 100 SER A C 1
ATOM 742 O O . SER A 1 100 ? -1.238 16.708 30.854 1.00 56.03 100 SER A O 1
ATOM 744 N N . ALA A 1 101 ? -2.456 16.582 28.966 1.00 57.53 101 ALA A N 1
ATOM 745 C CA . ALA A 1 101 ? -3.730 17.088 29.467 1.00 57.53 101 ALA A CA 1
ATOM 746 C C . ALA A 1 101 ? -4.819 16.043 29.157 1.00 57.53 101 ALA A C 1
ATOM 748 O O . ALA A 1 101 ? -5.311 15.955 28.037 1.00 57.53 101 ALA A O 1
ATOM 749 N N . ALA A 1 102 ? -5.144 15.190 30.130 1.00 56.41 102 ALA A N 1
ATOM 750 C CA . ALA A 1 102 ? -6.029 14.031 29.977 1.00 56.41 102 ALA A CA 1
ATOM 751 C C . ALA A 1 102 ? -7.522 14.399 29.793 1.00 56.41 102 ALA A C 1
ATOM 753 O O . ALA A 1 102 ? -8.366 13.965 30.573 1.00 56.41 102 ALA A O 1
ATOM 754 N N . ASP A 1 103 ? -7.858 15.179 28.764 1.00 59.94 103 ASP A N 1
ATOM 755 C CA . ASP A 1 103 ? -9.231 15.576 28.450 1.00 59.94 103 ASP A CA 1
ATOM 756 C C . ASP A 1 103 ? -9.780 14.823 27.233 1.00 59.94 103 ASP A C 1
ATOM 758 O O . ASP A 1 103 ? -9.157 14.765 26.170 1.00 59.94 103 ASP A O 1
ATOM 762 N N . LEU A 1 104 ? -11.009 14.314 27.363 1.00 61.72 104 LEU A N 1
ATOM 763 C CA . LEU A 1 104 ? -11.801 13.672 26.303 1.00 61.72 104 LEU A CA 1
ATOM 764 C C . LEU A 1 104 ? -11.923 14.550 25.036 1.00 61.72 104 LEU A C 1
ATOM 766 O O . LEU A 1 104 ? -11.967 14.038 23.920 1.00 61.72 104 LEU A O 1
ATOM 770 N N . SER A 1 105 ? -11.874 15.878 25.199 1.00 65.38 105 SER A N 1
ATOM 771 C CA . SER A 1 105 ? -11.882 16.865 24.109 1.00 65.38 105 SER A CA 1
ATOM 772 C C . SER A 1 105 ? -10.672 16.758 23.169 1.00 65.38 105 SER A C 1
ATOM 774 O O . SER A 1 105 ? -10.775 17.091 21.983 1.00 65.38 105 SER A O 1
ATOM 776 N N . THR A 1 106 ? -9.529 16.269 23.661 1.00 68.31 106 THR A N 1
ATOM 777 C CA . THR A 1 106 ? -8.309 16.090 22.858 1.00 68.31 106 THR A CA 1
ATOM 778 C C . THR A 1 106 ? -8.429 14.910 21.894 1.00 68.31 106 THR A C 1
ATOM 780 O O . THR A 1 106 ? -7.918 14.981 20.773 1.00 68.31 106 THR A O 1
ATOM 783 N N . VAL A 1 107 ? -9.160 13.857 22.282 1.00 69.94 107 VAL A N 1
ATOM 784 C CA . VAL A 1 107 ? -9.386 12.664 21.455 1.00 69.94 107 VAL A CA 1
ATOM 785 C C . VAL A 1 107 ? -10.290 13.009 20.273 1.00 69.94 107 VAL A C 1
ATOM 787 O O . VAL A 1 107 ? -9.891 12.774 19.130 1.00 69.94 107 VAL A O 1
ATOM 790 N N . ASP A 1 108 ? -11.429 13.662 20.519 1.00 76.12 108 ASP A N 1
ATOM 791 C CA . ASP A 1 108 ? -12.350 14.093 19.455 1.00 76.12 108 ASP A CA 1
ATOM 792 C C . ASP A 1 108 ? -11.677 15.080 18.491 1.00 76.12 108 ASP A C 1
ATOM 794 O O . ASP A 1 108 ? -11.752 14.930 17.268 1.00 76.12 108 ASP A O 1
ATOM 798 N N . SER A 1 109 ? -10.915 16.040 19.024 1.00 81.12 109 SER A N 1
ATOM 799 C CA . SER A 1 109 ? -10.159 16.997 18.208 1.00 81.12 109 SER A CA 1
ATOM 800 C C . SER A 1 109 ? -9.095 16.309 17.341 1.00 81.12 109 SER A C 1
ATOM 802 O O . SER A 1 109 ? -8.910 16.674 16.178 1.00 81.12 109 SER A O 1
ATOM 804 N N . SER A 1 110 ? -8.426 15.273 17.862 1.00 81.56 110 SER A N 1
ATOM 805 C CA . SER A 1 110 ? -7.439 14.495 17.101 1.00 81.56 110 SER A CA 1
ATOM 806 C C . SER A 1 110 ? -8.069 13.685 15.962 1.00 81.56 110 SER A C 1
ATOM 808 O O . SER A 1 110 ? -7.473 13.563 14.886 1.00 81.56 110 SER A O 1
ATOM 810 N N . LEU A 1 111 ? -9.293 13.181 16.156 1.00 84.19 111 LEU A N 1
ATOM 811 C CA . LEU A 1 111 ? -10.051 12.472 15.127 1.00 84.19 111 LEU A CA 1
ATOM 812 C C . LEU A 1 111 ? -10.470 13.430 14.007 1.00 84.19 111 LEU A C 1
ATOM 814 O O . LEU A 1 111 ? -10.254 13.132 12.831 1.00 84.19 111 LEU A O 1
ATOM 818 N N . HIS A 1 112 ? -11.002 14.606 14.354 1.00 88.06 112 HIS A N 1
ATOM 819 C CA . HIS A 1 112 ? -11.341 15.643 13.376 1.00 88.06 112 HIS A CA 1
ATOM 820 C C . HIS A 1 112 ? -10.122 16.079 12.560 1.00 88.06 112 HIS A C 1
ATOM 822 O O . HIS A 1 112 ? -10.214 16.206 11.339 1.00 88.06 112 HIS A O 1
ATOM 828 N N . LEU A 1 113 ? -8.968 16.234 13.211 1.00 90.00 113 LEU A N 1
ATOM 829 C CA . LEU A 1 113 ? -7.715 16.575 12.543 1.00 90.00 113 LEU A CA 1
ATOM 830 C C . LEU A 1 113 ? -7.237 15.456 11.607 1.00 90.00 113 LEU A C 1
ATOM 832 O O . LEU A 1 113 ? -6.806 15.731 10.488 1.00 90.00 113 LEU A O 1
ATOM 836 N N . SER A 1 114 ? -7.376 14.194 12.024 1.00 92.31 114 SER A N 1
ATOM 837 C CA . SER A 1 114 ? -7.059 13.021 11.195 1.00 92.31 114 SER A CA 1
ATOM 838 C C . SER A 1 114 ? -7.965 12.932 9.965 1.00 92.31 114 SER A C 1
ATOM 840 O O . SER A 1 114 ? -7.482 12.688 8.859 1.00 92.31 114 SER A O 1
ATOM 842 N N . ARG A 1 115 ? -9.268 13.198 10.125 1.00 92.69 115 ARG A N 1
ATOM 843 C CA . ARG A 1 115 ? -10.244 13.229 9.024 1.00 92.69 115 ARG A CA 1
ATOM 844 C C . ARG A 1 115 ? -9.985 14.387 8.061 1.00 92.69 115 ARG A C 1
ATOM 846 O O . ARG A 1 115 ? -9.972 14.173 6.853 1.00 92.69 115 ARG A O 1
ATOM 853 N N . ALA A 1 116 ? -9.703 15.587 8.571 1.00 93.00 116 ALA A N 1
ATOM 854 C C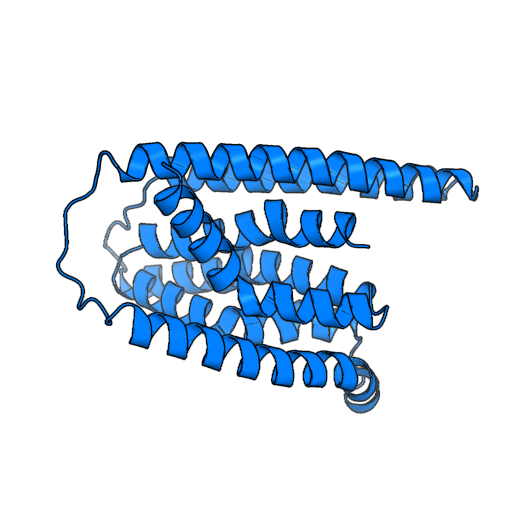A . ALA A 1 116 ? -9.344 16.739 7.742 1.00 93.00 116 ALA A CA 1
ATOM 855 C C . ALA A 1 116 ? -8.063 16.476 6.933 1.00 93.00 116 ALA A C 1
ATOM 857 O O . ALA A 1 116 ? -8.036 16.697 5.723 1.00 93.00 116 ALA A O 1
ATOM 858 N N . SER A 1 117 ? -7.032 15.930 7.583 1.00 93.81 117 SER A N 1
ATOM 859 C CA . SER A 1 117 ? -5.785 15.521 6.932 1.00 93.81 117 SER A CA 1
ATOM 860 C C . SER A 1 117 ? -6.025 14.460 5.848 1.00 93.81 117 SER A C 1
ATOM 862 O O . SER A 1 117 ? -5.496 14.563 4.742 1.00 93.81 117 SER A O 1
ATOM 864 N N . SER A 1 118 ? -6.912 13.496 6.119 1.00 95.19 118 SER A N 1
ATOM 865 C CA . SER A 1 118 ? -7.309 12.454 5.164 1.00 95.19 118 SER A CA 1
ATOM 866 C C . SER A 1 118 ? -7.973 13.017 3.911 1.00 95.19 118 SER A C 1
ATOM 868 O O . SER A 1 118 ? -7.611 12.634 2.801 1.00 95.19 118 SER A O 1
ATOM 870 N N . ILE A 1 119 ? -8.880 13.985 4.059 1.00 95.12 119 ILE A N 1
ATOM 871 C CA . ILE A 1 119 ? -9.522 14.653 2.918 1.00 95.12 119 ILE A CA 1
ATOM 872 C C . ILE A 1 119 ? -8.481 15.381 2.055 1.00 95.12 119 ILE A C 1
ATOM 874 O O . ILE A 1 119 ? -8.512 15.263 0.831 1.00 95.12 119 ILE A O 1
ATOM 878 N N . VAL A 1 120 ? -7.534 16.094 2.675 1.00 95.19 120 VAL A N 1
ATOM 879 C CA . VAL A 1 120 ? -6.460 16.795 1.951 1.00 95.19 120 VAL A CA 1
ATOM 880 C C . VAL A 1 120 ? -5.588 15.811 1.167 1.00 95.19 120 VAL A C 1
ATOM 882 O O . VAL A 1 120 ? -5.328 16.044 -0.014 1.00 95.19 120 VAL A O 1
ATOM 885 N N . MET A 1 121 ? -5.181 14.697 1.784 1.00 95.44 121 MET A N 1
ATOM 886 C CA . MET A 1 121 ? -4.386 13.663 1.112 1.00 95.44 121 MET A CA 1
ATOM 887 C C . MET A 1 121 ? -5.141 13.026 -0.060 1.00 95.44 121 MET A C 1
ATOM 889 O O . MET A 1 121 ? -4.572 12.905 -1.143 1.00 95.44 121 MET A O 1
ATOM 893 N N . LEU A 1 122 ? -6.429 12.707 0.104 1.00 94.06 122 LEU A N 1
ATOM 894 C CA . LEU A 1 122 ? -7.253 12.144 -0.971 1.00 94.06 122 LEU A CA 1
ATOM 895 C C . LEU A 1 122 ? -7.398 13.112 -2.152 1.00 94.06 122 LEU A C 1
ATOM 897 O O . LEU A 1 122 ? -7.242 12.702 -3.301 1.00 94.06 122 LEU A O 1
ATOM 901 N N . ILE A 1 123 ? -7.643 14.401 -1.892 1.00 94.25 123 ILE A N 1
ATOM 902 C CA . ILE A 1 123 ? -7.716 15.427 -2.946 1.00 94.25 123 ILE A CA 1
ATOM 903 C C . ILE A 1 123 ? -6.374 15.539 -3.678 1.00 94.25 123 ILE A C 1
ATOM 905 O O . ILE A 1 123 ? -6.343 15.552 -4.910 1.00 94.25 123 ILE A O 1
ATOM 909 N N . ALA A 1 124 ? -5.264 15.585 -2.937 1.00 94.06 124 ALA A N 1
ATOM 910 C CA . ALA A 1 124 ? -3.926 15.639 -3.517 1.00 94.06 124 ALA A CA 1
ATOM 911 C C . ALA A 1 124 ? -3.610 14.386 -4.353 1.00 94.06 124 ALA A C 1
ATOM 913 O O . ALA A 1 124 ? -3.038 14.505 -5.437 1.00 94.06 124 ALA A O 1
ATOM 914 N N . TYR A 1 125 ? -4.031 13.199 -3.905 1.00 92.12 125 TYR A N 1
ATOM 915 C CA . TYR A 1 125 ? -3.861 11.952 -4.649 1.00 92.12 125 TYR A CA 1
ATOM 916 C C . TYR A 1 125 ? -4.685 11.927 -5.941 1.00 92.12 125 TYR A C 1
ATOM 918 O O . TYR A 1 125 ? -4.167 11.569 -6.997 1.00 92.12 125 TYR A O 1
ATOM 926 N N . VAL A 1 126 ? -5.943 12.376 -5.902 1.00 90.06 126 VAL A N 1
ATOM 927 C CA . VAL A 1 126 ? -6.779 12.498 -7.108 1.00 90.06 126 VAL A CA 1
ATOM 928 C C . VAL A 1 126 ? -6.167 13.495 -8.095 1.00 90.06 126 VAL A C 1
ATOM 930 O O . VAL A 1 126 ? -6.096 13.208 -9.289 1.00 90.06 126 VAL A O 1
ATOM 933 N N . ALA A 1 127 ? -5.668 14.639 -7.618 1.00 90.06 127 ALA A N 1
ATOM 934 C CA . ALA A 1 127 ? -4.967 15.605 -8.463 1.00 90.06 127 ALA A CA 1
ATOM 935 C C . ALA A 1 127 ? -3.699 15.003 -9.096 1.00 90.06 127 ALA A C 1
ATOM 937 O O . ALA A 1 127 ? -3.443 15.218 -10.283 1.00 90.06 127 ALA A O 1
ATOM 938 N N . TYR A 1 128 ? -2.942 14.206 -8.334 1.00 87.94 128 TYR A N 1
ATOM 939 C CA . TYR A 1 128 ? -1.796 13.452 -8.839 1.00 87.94 128 TYR A CA 1
ATOM 940 C C . TYR A 1 128 ? -2.195 12.465 -9.943 1.00 87.94 128 TYR A C 1
ATOM 942 O O . TYR A 1 128 ? -1.588 12.504 -11.011 1.00 87.94 128 TYR A O 1
ATOM 950 N N . LEU A 1 129 ? -3.240 11.652 -9.745 1.00 85.25 129 LEU A N 1
ATOM 951 C CA . LEU A 1 129 ? -3.722 10.708 -10.763 1.00 85.25 129 LEU A CA 1
ATOM 952 C C . LEU A 1 129 ? -4.133 11.424 -12.057 1.00 85.25 129 LEU A C 1
ATOM 954 O O . LEU A 1 129 ? -3.785 10.986 -13.154 1.00 85.25 129 LEU A O 1
ATOM 958 N N . VAL A 1 130 ? -4.825 12.562 -11.944 1.00 83.38 130 VAL A N 1
ATOM 959 C CA . VAL A 1 130 ? -5.210 13.382 -13.105 1.00 83.38 130 VAL A CA 1
ATOM 960 C C . VAL A 1 130 ? -3.977 13.911 -13.847 1.00 83.38 130 VAL A C 1
ATOM 962 O O . VAL A 1 130 ? -3.965 13.935 -15.079 1.00 83.38 130 VAL A O 1
ATOM 965 N N . PHE A 1 131 ? -2.937 14.336 -13.126 1.00 82.06 131 PHE A N 1
ATOM 966 C CA . PHE A 1 131 ? -1.708 14.854 -13.728 1.00 82.06 131 PHE A CA 1
ATOM 967 C C . PHE A 1 131 ? -0.844 13.758 -14.363 1.00 82.06 131 PHE A C 1
ATOM 969 O O . PHE A 1 131 ? -0.333 13.952 -15.466 1.00 82.06 131 PHE A O 1
ATOM 976 N N . GLN A 1 132 ? -0.700 12.611 -13.694 1.00 76.94 132 GLN A N 1
ATOM 977 C CA . GLN A 1 132 ? 0.042 11.455 -14.196 1.00 76.94 132 GLN A CA 1
ATOM 978 C C . GLN A 1 132 ? -0.550 10.974 -15.522 1.00 76.94 132 GLN A C 1
ATOM 980 O O . GLN A 1 132 ? 0.178 10.834 -16.504 1.00 76.94 132 GLN A O 1
ATOM 985 N N . TYR A 1 133 ? -1.878 10.861 -15.581 1.00 66.94 133 TYR A N 1
ATOM 986 C CA . TYR A 1 133 ? -2.576 10.428 -16.785 1.00 66.94 133 TYR A CA 1
ATOM 987 C C . TYR A 1 133 ? -2.365 11.369 -17.981 1.00 66.94 133 TYR A C 1
ATOM 989 O O . TYR A 1 133 ? -2.081 10.909 -19.085 1.00 66.94 133 TYR A O 1
ATOM 997 N N . ARG A 1 134 ? -2.437 12.696 -17.783 1.00 65.06 134 ARG A N 1
ATOM 998 C CA . ARG A 1 134 ? -2.219 13.661 -18.884 1.00 65.06 134 ARG A CA 1
ATOM 999 C C . ARG A 1 134 ? -0.838 13.529 -19.533 1.00 65.06 134 ARG A C 1
ATOM 1001 O O . ARG A 1 134 ? -0.676 13.970 -20.661 1.00 65.06 134 ARG A O 1
ATOM 1008 N N . LYS A 1 135 ? 0.142 12.952 -18.833 1.00 62.53 135 LYS A N 1
ATOM 1009 C CA . LYS A 1 135 ? 1.507 12.747 -19.333 1.00 62.53 135 LYS A CA 1
ATOM 1010 C C . LYS A 1 135 ? 1.678 11.411 -20.073 1.00 62.53 135 LYS A C 1
ATOM 1012 O O . LYS A 1 135 ? 2.555 11.305 -20.929 1.00 62.53 135 LYS A O 1
ATOM 1017 N N . GLU A 1 136 ? 0.875 10.401 -19.745 1.00 57.28 136 GLU A N 1
ATOM 1018 C CA . GLU A 1 136 ? 0.883 9.088 -20.409 1.00 57.28 136 GLU A CA 1
ATOM 1019 C C . GLU A 1 136 ? 0.222 9.130 -21.795 1.00 57.28 136 GLU A C 1
ATOM 1021 O O . GLU A 1 136 ? 0.708 8.465 -22.707 1.00 57.28 136 GLU A O 1
ATOM 1026 N N . ASP A 1 137 ? -0.792 9.984 -21.989 1.00 51.88 137 ASP A N 1
ATOM 1027 C CA . ASP A 1 137 ? -1.429 10.226 -23.300 1.00 51.88 137 ASP A CA 1
ATOM 1028 C C . ASP A 1 137 ? -0.432 10.781 -24.348 1.00 51.88 137 ASP A C 1
ATOM 1030 O O . ASP A 1 137 ? -0.520 10.454 -25.529 1.00 51.88 137 ASP A O 1
ATOM 1034 N N . ASP A 1 138 ? 0.579 11.551 -23.917 1.00 48.38 138 ASP A N 1
ATOM 1035 C CA . ASP A 1 138 ? 1.616 12.115 -24.801 1.00 48.38 138 ASP A CA 1
ATOM 1036 C C . ASP A 1 138 ? 2.725 11.107 -25.182 1.00 48.38 138 ASP A C 1
ATOM 1038 O O . ASP A 1 138 ? 3.477 11.350 -26.126 1.00 48.38 138 ASP A O 1
ATOM 1042 N N . ASN A 1 139 ? 2.857 9.978 -24.468 1.00 47.00 139 ASN A N 1
ATOM 1043 C CA . ASN A 1 139 ? 3.960 9.012 -24.632 1.00 47.00 139 ASN A CA 1
ATOM 1044 C C . ASN A 1 139 ? 3.503 7.609 -25.064 1.00 47.00 139 ASN A C 1
ATOM 1046 O O . ASN A 1 139 ? 4.279 6.656 -24.962 1.00 47.00 139 ASN A O 1
ATOM 1050 N N . ALA A 1 140 ? 2.265 7.455 -25.539 1.00 42.62 140 ALA A N 1
ATOM 1051 C CA . ALA A 1 140 ? 1.704 6.162 -25.914 1.00 42.62 140 ALA A CA 1
ATOM 1052 C C . ALA A 1 140 ? 2.357 5.580 -27.187 1.00 42.62 140 ALA A C 1
ATOM 1054 O O . ALA A 1 140 ? 1.796 5.606 -28.282 1.00 42.62 140 ALA A O 1
ATOM 1055 N N . VAL A 1 141 ? 3.547 4.993 -27.041 1.00 35.41 141 VAL A N 1
ATOM 1056 C CA . VAL A 1 141 ? 4.060 3.991 -27.976 1.00 35.41 141 VAL A CA 1
ATOM 1057 C C . VAL A 1 141 ? 3.348 2.684 -27.648 1.00 35.41 141 VAL A C 1
ATOM 1059 O O . VAL A 1 141 ? 3.531 2.107 -26.579 1.00 35.41 141 VAL A O 1
ATOM 1062 N N . SER A 1 142 ? 2.494 2.236 -28.566 1.00 36.66 142 SER A N 1
ATOM 1063 C CA . SER A 1 142 ? 1.814 0.945 -28.482 1.00 36.66 142 SER A CA 1
ATOM 1064 C C . SER A 1 142 ? 2.841 -0.184 -28.623 1.00 36.66 142 SER A C 1
ATOM 1066 O O . SER A 1 142 ? 3.135 -0.639 -29.726 1.00 36.66 142 SER A O 1
ATOM 1068 N N . GLU A 1 143 ? 3.418 -0.640 -27.510 1.00 37.22 143 GLU A N 1
ATOM 1069 C CA . GLU A 1 143 ? 4.026 -1.968 -27.473 1.00 37.22 143 GLU A CA 1
ATOM 1070 C C . GLU A 1 143 ? 2.894 -2.999 -27.414 1.00 37.22 143 GLU A C 1
ATOM 1072 O O . GLU A 1 143 ? 2.066 -2.997 -26.502 1.00 37.22 143 GLU A O 1
ATOM 1077 N N . GLY A 1 144 ? 2.836 -3.858 -28.435 1.00 40.53 144 GLY A N 1
ATOM 1078 C CA . GLY A 1 144 ? 1.855 -4.930 -28.573 1.00 40.53 144 GLY A CA 1
ATOM 1079 C C . GLY A 1 144 ? 1.988 -5.974 -27.468 1.00 40.53 144 GLY A C 1
ATOM 1080 O O . GLY A 1 144 ? 2.578 -7.033 -27.666 1.00 40.53 144 GLY A O 1
ATOM 1081 N N . ALA A 1 145 ? 1.425 -5.687 -26.299 1.00 48.06 145 ALA A N 1
ATOM 1082 C CA . ALA A 1 145 ? 1.176 -6.685 -25.275 1.00 48.06 145 ALA A CA 1
ATOM 1083 C C . ALA A 1 145 ? -0.040 -7.525 -25.686 1.00 48.06 145 ALA A C 1
ATOM 1085 O O . ALA A 1 145 ? -1.035 -6.996 -26.183 1.00 48.06 145 ALA A O 1
ATOM 1086 N N . ALA A 1 146 ? 0.035 -8.842 -25.482 1.00 47.00 146 ALA A N 1
ATOM 1087 C CA . ALA A 1 146 ? -1.087 -9.744 -25.707 1.00 47.00 146 ALA A CA 1
ATOM 1088 C C . ALA A 1 146 ? -2.284 -9.295 -24.854 1.00 47.00 146 ALA A C 1
ATOM 1090 O O . ALA A 1 146 ? -2.306 -9.492 -23.639 1.00 47.00 146 ALA A O 1
ATOM 1091 N N . VAL A 1 147 ? -3.264 -8.659 -25.496 1.00 59.06 147 VAL A N 1
ATOM 1092 C CA . VAL A 1 147 ? -4.458 -8.154 -24.823 1.00 59.06 147 VAL A CA 1
ATOM 1093 C C . VAL A 1 147 ? -5.314 -9.360 -24.461 1.00 59.06 147 VAL A C 1
ATOM 1095 O O . VAL A 1 147 ? -5.927 -9.994 -25.322 1.00 59.06 147 VAL A O 1
ATOM 1098 N N . THR A 1 148 ? -5.341 -9.716 -23.179 1.00 66.19 148 THR A N 1
ATOM 1099 C CA . THR A 1 148 ? -6.353 -10.633 -22.660 1.00 66.19 148 THR A CA 1
ATOM 1100 C C . THR A 1 148 ? -7.721 -10.044 -22.979 1.00 66.19 148 THR A C 1
ATOM 1102 O O . THR A 1 148 ? -7.985 -8.874 -22.705 1.00 66.19 148 THR A O 1
ATOM 1105 N N . GLY A 1 149 ? -8.601 -10.834 -23.601 1.00 80.06 149 GLY A N 1
ATOM 1106 C CA . GLY A 1 149 ? -9.934 -10.352 -23.958 1.00 80.06 149 GLY A CA 1
ATOM 1107 C C . GLY A 1 149 ? -10.634 -9.777 -22.724 1.00 80.06 149 GLY A C 1
ATOM 1108 O O . GLY A 1 149 ? -10.564 -10.390 -21.657 1.00 80.06 149 GLY A O 1
ATOM 1109 N N . PHE A 1 150 ? -11.297 -8.626 -22.862 1.00 81.44 150 PHE A N 1
ATOM 1110 C CA . PHE A 1 150 ? -11.886 -7.865 -21.748 1.00 81.44 150 PHE A CA 1
ATOM 1111 C C . PHE A 1 150 ? -12.652 -8.751 -20.753 1.00 81.44 150 PHE A C 1
ATOM 1113 O O . PHE A 1 150 ? -12.388 -8.719 -19.555 1.00 81.44 150 PHE A O 1
ATOM 1120 N N . TRP A 1 151 ? -13.520 -9.629 -21.263 1.00 85.88 151 TRP A N 1
ATOM 1121 C CA . TRP A 1 151 ? -14.288 -10.583 -20.458 1.00 85.88 151 TRP A CA 1
ATOM 1122 C C . TRP A 1 151 ? -13.427 -11.587 -19.688 1.00 85.88 151 TRP A C 1
ATOM 1124 O O . TRP A 1 151 ? -13.717 -11.894 -18.535 1.00 85.88 151 TRP A O 1
ATOM 1134 N N . SER A 1 152 ? -12.350 -12.079 -20.302 1.00 85.12 152 SER A N 1
ATOM 1135 C CA . SER A 1 152 ? -11.415 -12.994 -19.644 1.00 85.12 152 SER A CA 1
ATOM 1136 C C . SER A 1 152 ? -10.593 -12.295 -18.556 1.00 85.12 152 SER A C 1
ATOM 1138 O O . SER A 1 152 ? -10.355 -12.883 -17.503 1.00 85.12 152 SER A O 1
ATOM 1140 N N . GLY A 1 153 ? -10.202 -11.034 -18.776 1.00 85.75 153 GLY A N 1
ATOM 1141 C CA . GLY A 1 153 ? -9.527 -10.212 -17.772 1.00 85.75 153 GLY A CA 1
ATOM 1142 C C . GLY A 1 153 ? -10.447 -9.890 -16.598 1.00 85.75 153 GLY A C 1
ATOM 1143 O O . GLY A 1 153 ? -10.075 -10.106 -15.450 1.00 85.75 153 GLY A O 1
ATOM 1144 N N . PHE A 1 154 ? -11.678 -9.473 -16.890 1.00 85.44 154 PHE A N 1
ATOM 1145 C CA . PHE A 1 154 ? -12.691 -9.161 -15.886 1.00 85.44 154 PHE A CA 1
ATOM 1146 C C . PHE A 1 154 ? -13.050 -10.375 -15.018 1.00 85.44 154 PHE A C 1
ATOM 1148 O O . PHE A 1 154 ? -13.066 -10.275 -13.794 1.00 85.44 154 PHE A O 1
ATOM 1155 N N . ALA A 1 155 ? -13.253 -11.548 -15.631 1.00 89.00 155 ALA A N 1
ATOM 1156 C CA . ALA A 1 155 ? -13.527 -12.784 -14.898 1.00 89.00 155 ALA A CA 1
ATOM 1157 C C . ALA A 1 155 ? -12.363 -13.191 -13.978 1.00 89.00 155 ALA A C 1
ATOM 1159 O O . ALA A 1 155 ? -12.591 -13.589 -12.836 1.00 89.00 155 ALA A O 1
ATOM 1160 N N . ARG A 1 156 ? -11.112 -13.060 -14.444 1.00 88.88 156 ARG A N 1
ATOM 1161 C CA . ARG A 1 156 ? -9.923 -13.328 -13.617 1.00 88.88 156 ARG A CA 1
ATOM 1162 C C . ARG A 1 156 ? -9.790 -12.341 -12.468 1.00 88.88 156 ARG A C 1
ATOM 1164 O O . ARG A 1 156 ? -9.447 -12.765 -11.370 1.00 88.88 156 ARG A O 1
ATOM 1171 N N . LEU A 1 157 ? -10.071 -11.062 -12.717 1.00 86.50 157 LEU A N 1
ATOM 1172 C CA . LEU A 1 157 ? -10.017 -10.029 -11.693 1.00 86.50 157 LEU A CA 1
ATOM 1173 C C . LEU A 1 157 ? -10.996 -10.353 -10.563 1.00 86.50 157 LEU A C 1
ATOM 1175 O O . LEU A 1 157 ? -10.567 -10.492 -9.425 1.00 86.50 157 LEU A O 1
ATOM 1179 N N . ILE A 1 158 ? -12.273 -10.587 -10.888 1.00 89.06 158 ILE A N 1
ATOM 1180 C CA . ILE A 1 158 ? -13.289 -10.966 -9.894 1.00 89.06 158 ILE A CA 1
ATOM 1181 C C . ILE A 1 158 ? -12.885 -12.244 -9.158 1.00 89.06 158 ILE A C 1
ATOM 1183 O O . ILE A 1 158 ? -12.941 -12.283 -7.931 1.00 89.06 158 ILE A O 1
ATOM 1187 N N . GLY A 1 159 ? -12.460 -13.277 -9.891 1.00 92.62 159 GLY A N 1
ATOM 1188 C CA . GLY A 1 159 ? -12.057 -14.548 -9.294 1.00 92.62 159 GLY A CA 1
ATOM 1189 C C . GLY A 1 159 ? -10.938 -14.380 -8.265 1.00 92.62 159 GLY A C 1
ATOM 1190 O O . GLY A 1 159 ? -11.061 -14.870 -7.145 1.00 92.62 159 GLY A O 1
ATOM 1191 N N . MET A 1 160 ? -9.883 -13.636 -8.608 1.00 89.56 160 MET A N 1
ATOM 1192 C CA . MET A 1 160 ? -8.777 -13.371 -7.686 1.00 89.56 160 MET A CA 1
ATOM 1193 C C . MET A 1 160 ? -9.199 -12.486 -6.515 1.00 89.56 160 MET A C 1
ATOM 1195 O O . MET A 1 160 ? -8.825 -12.778 -5.385 1.00 89.56 160 MET A O 1
ATOM 1199 N N . THR A 1 161 ? -10.020 -11.459 -6.744 1.00 90.38 161 THR A N 1
ATOM 1200 C CA . THR A 1 161 ? -10.539 -10.607 -5.666 1.00 90.38 161 THR A CA 1
ATOM 1201 C C . THR A 1 161 ? -11.353 -11.410 -4.650 1.00 90.38 161 THR A C 1
ATOM 1203 O O . THR A 1 161 ? -11.173 -11.214 -3.453 1.00 90.38 161 THR A O 1
ATOM 1206 N N . VAL A 1 162 ? -12.200 -12.345 -5.096 1.00 93.44 162 VAL A N 1
ATOM 1207 C CA . VAL A 1 162 ? -12.966 -13.225 -4.195 1.00 93.44 162 VAL A CA 1
ATOM 1208 C C . VAL A 1 162 ? -12.038 -14.131 -3.389 1.00 93.44 162 VAL A C 1
ATOM 1210 O O . VAL A 1 162 ? -12.207 -14.256 -2.179 1.00 93.44 162 VAL A O 1
ATOM 1213 N N . VAL A 1 163 ? -11.040 -14.739 -4.032 1.00 93.88 163 VAL A N 1
ATOM 1214 C CA . VAL A 1 163 ? -10.072 -15.603 -3.338 1.00 93.88 163 VAL A CA 1
ATOM 1215 C C . VAL A 1 163 ? -9.277 -14.813 -2.299 1.00 93.88 163 VAL A C 1
ATOM 1217 O O . VAL A 1 163 ? -9.164 -15.263 -1.161 1.00 93.88 163 VAL A O 1
ATOM 1220 N N . ILE A 1 164 ? -8.773 -13.628 -2.659 1.00 91.50 164 ILE A N 1
ATOM 1221 C CA . ILE A 1 164 ? -8.065 -12.744 -1.726 1.00 91.50 164 ILE A CA 1
ATOM 1222 C C . ILE A 1 164 ? -8.988 -12.380 -0.565 1.00 91.50 164 ILE A C 1
ATOM 1224 O O . ILE A 1 164 ? -8.574 -12.523 0.575 1.00 91.50 164 ILE A O 1
ATOM 1228 N N . ALA A 1 165 ? -10.244 -12.009 -0.821 1.00 93.31 165 ALA A N 1
ATOM 1229 C CA . ALA A 1 165 ? -11.200 -11.677 0.233 1.00 93.31 165 ALA A CA 1
ATOM 1230 C C . ALA A 1 165 ? -11.406 -12.811 1.247 1.00 93.31 165 ALA A C 1
ATOM 1232 O O . ALA A 1 165 ? -11.306 -12.567 2.447 1.00 93.31 165 ALA A O 1
ATOM 1233 N N . LEU A 1 166 ? -11.613 -14.046 0.779 1.00 95.25 166 LEU A N 1
ATOM 1234 C CA . LEU A 1 166 ? -11.774 -15.211 1.658 1.00 95.25 166 LEU A CA 1
ATOM 1235 C C . LEU A 1 166 ? -10.521 -15.473 2.509 1.00 95.25 166 LEU A C 1
ATOM 1237 O O . LEU A 1 166 ? -10.621 -15.757 3.702 1.00 95.25 166 LEU A O 1
ATOM 1241 N N . LEU A 1 167 ? -9.332 -15.364 1.909 1.00 93.44 167 LEU A N 1
ATOM 1242 C CA . LEU A 1 167 ? -8.069 -15.559 2.625 1.00 93.44 167 LEU A CA 1
ATOM 1243 C C . LEU A 1 167 ? -7.788 -14.417 3.608 1.00 93.44 167 LEU A C 1
ATOM 1245 O O . LEU A 1 167 ? -7.346 -14.668 4.726 1.00 93.44 167 LEU A O 1
ATOM 1249 N N . SER A 1 168 ? -8.063 -13.174 3.221 1.00 92.88 168 SER A N 1
ATOM 1250 C CA . SER A 1 168 ? -7.890 -11.994 4.066 1.00 92.88 168 SER A CA 1
ATOM 1251 C C . SER A 1 168 ? -8.796 -12.037 5.289 1.00 92.88 168 SER A C 1
ATOM 1253 O O . SER A 1 168 ? -8.333 -11.725 6.383 1.00 92.88 168 SER A O 1
ATOM 1255 N N . GLU A 1 169 ? -10.051 -12.463 5.141 1.00 93.81 169 GLU A N 1
ATOM 1256 C CA . GLU A 1 169 ? -10.952 -12.650 6.280 1.00 93.81 169 GLU A CA 1
ATOM 1257 C C . GLU A 1 169 ? -10.381 -13.669 7.277 1.00 93.81 169 GLU A C 1
ATOM 1259 O O . GLU A 1 169 ? -10.301 -13.380 8.473 1.00 93.81 169 GLU A O 1
ATOM 1264 N N . TYR A 1 170 ? -9.898 -14.814 6.783 1.00 94.12 170 TYR A N 1
ATOM 1265 C CA . TYR A 1 170 ? -9.266 -15.835 7.619 1.00 94.12 170 TYR A CA 1
ATOM 1266 C C . TYR A 1 170 ? -8.004 -15.312 8.324 1.00 94.12 170 TYR A C 1
ATOM 1268 O O . TYR A 1 170 ? -7.816 -15.551 9.518 1.00 94.12 170 TYR A O 1
ATOM 1276 N N . VAL A 1 171 ? -7.153 -14.555 7.621 1.00 94.31 171 VAL A N 1
ATOM 1277 C CA . VAL A 1 171 ? -5.952 -13.927 8.200 1.00 94.31 171 VAL A CA 1
ATOM 1278 C C . VAL A 1 171 ? -6.328 -12.973 9.333 1.00 94.31 171 VAL A C 1
ATOM 1280 O O . VAL A 1 171 ? -5.728 -13.029 10.401 1.00 94.31 171 VAL A O 1
ATOM 1283 N N . VAL A 1 172 ? -7.336 -12.121 9.138 1.00 94.56 172 VAL A N 1
ATOM 1284 C CA . VAL A 1 172 ? -7.768 -11.153 10.158 1.00 94.56 172 VAL A CA 1
ATOM 1285 C C . VAL A 1 172 ? -8.365 -11.857 11.378 1.00 94.56 172 VAL A C 1
ATOM 1287 O O . VAL A 1 172 ? -8.113 -11.434 12.508 1.00 94.56 172 VAL A O 1
ATOM 1290 N N . GLN A 1 173 ? -9.121 -12.939 11.181 1.00 94.19 173 GLN A N 1
ATOM 1291 C CA . GLN A 1 173 ? -9.681 -13.720 12.287 1.00 94.19 173 GLN A CA 1
ATOM 1292 C C . GLN A 1 173 ? -8.582 -14.413 13.101 1.00 94.19 173 GLN A C 1
ATOM 1294 O O . GLN A 1 173 ? -8.591 -14.321 14.323 1.00 94.19 173 GLN A O 1
ATOM 1299 N N . THR A 1 174 ? -7.601 -15.023 12.434 1.00 94.88 174 THR A N 1
ATOM 1300 C CA . THR A 1 174 ? -6.579 -15.865 13.081 1.00 94.88 174 THR A CA 1
ATOM 1301 C C . THR A 1 174 ? -5.358 -15.111 13.613 1.00 94.88 174 THR A C 1
ATOM 1303 O O . THR A 1 174 ? -4.540 -15.704 14.311 1.00 94.88 174 THR A O 1
ATOM 1306 N N . ILE A 1 175 ? -5.198 -13.816 13.316 1.00 94.38 175 ILE A N 1
ATOM 1307 C CA . ILE A 1 175 ? -3.989 -13.061 13.695 1.00 94.38 175 ILE A CA 1
ATOM 1308 C C . ILE A 1 175 ? -3.772 -12.953 15.214 1.00 94.38 175 ILE A C 1
ATOM 1310 O O . ILE A 1 175 ? -2.630 -12.940 15.668 1.00 94.38 175 ILE A O 1
ATOM 1314 N N . GLU A 1 176 ? -4.848 -12.891 16.000 1.00 93.44 176 GLU A N 1
ATOM 1315 C CA . GLU A 1 176 ? -4.782 -12.831 17.468 1.00 93.44 176 GLU A CA 1
ATOM 1316 C C . GLU A 1 176 ? -4.431 -14.204 18.052 1.00 93.44 176 GLU A C 1
ATOM 1318 O O . GLU A 1 176 ? -3.482 -14.313 18.825 1.00 93.44 176 GLU A O 1
ATOM 1323 N N . ASP A 1 177 ? -5.081 -15.270 17.575 1.00 94.69 177 ASP A N 1
ATOM 1324 C CA . ASP A 1 177 ? -4.747 -16.647 17.962 1.00 94.69 177 ASP A CA 1
ATOM 1325 C C . ASP A 1 177 ? -3.290 -17.003 17.611 1.00 94.69 177 ASP A C 1
ATOM 1327 O O . ASP A 1 177 ? -2.593 -17.694 18.362 1.00 94.69 177 ASP A O 1
ATOM 1331 N N . ALA A 1 178 ? -2.803 -16.513 16.464 1.00 93.75 178 ALA A N 1
ATOM 1332 C CA . ALA A 1 178 ? -1.417 -16.669 16.038 1.00 93.75 178 ALA A CA 1
ATOM 1333 C C . ALA A 1 178 ? -0.449 -15.887 16.939 1.00 93.75 178 ALA A C 1
ATOM 1335 O O . ALA A 1 178 ? 0.620 -16.404 17.264 1.00 93.75 178 ALA A O 1
ATOM 1336 N N . SER A 1 179 ? -0.823 -14.676 17.368 1.00 95.44 179 SER A N 1
ATOM 1337 C CA . SER A 1 179 ? -0.059 -13.876 18.335 1.00 95.44 179 SER A CA 1
ATOM 1338 C C . SER A 1 179 ? 0.141 -14.645 19.643 1.00 95.44 179 SER A C 1
ATOM 1340 O O . SER A 1 179 ? 1.278 -14.812 20.093 1.00 95.44 179 SER A O 1
ATOM 1342 N N . ASP A 1 180 ? -0.936 -15.202 20.197 1.00 95.00 180 ASP A N 1
ATOM 1343 C CA . ASP A 1 180 ? -0.897 -15.951 21.457 1.00 95.00 180 ASP A CA 1
ATOM 1344 C C . ASP A 1 180 ? -0.114 -17.264 21.329 1.00 95.00 180 ASP A C 1
ATOM 1346 O O . ASP A 1 180 ? 0.691 -17.607 22.197 1.00 95.00 180 ASP A O 1
ATOM 1350 N N . SER A 1 181 ? -0.292 -17.980 20.216 1.00 96.31 181 SER A N 1
ATOM 1351 C CA . SER A 1 181 ? 0.374 -19.265 19.975 1.00 96.31 181 SER A CA 1
ATOM 1352 C C . SER A 1 181 ? 1.872 -19.123 19.695 1.00 96.31 181 SER A C 1
ATOM 1354 O O . SER A 1 181 ? 2.661 -19.977 20.100 1.00 96.31 181 SER A O 1
ATOM 1356 N N . TRP A 1 182 ? 2.282 -18.081 18.964 1.00 94.50 182 TRP A N 1
ATOM 1357 C CA . TRP A 1 182 ? 3.685 -17.852 18.593 1.00 94.50 182 TRP A CA 1
ATOM 1358 C C . TRP A 1 182 ? 4.435 -16.979 19.606 1.00 94.50 182 TRP A C 1
ATOM 1360 O O . TRP A 1 182 ? 5.656 -16.858 19.510 1.00 94.50 182 TRP A O 1
ATOM 1370 N N . GLY A 1 183 ? 3.733 -16.371 20.568 1.00 94.12 183 GLY A N 1
ATOM 1371 C CA . GLY A 1 183 ? 4.316 -15.444 21.539 1.00 94.12 183 GLY A CA 1
ATOM 1372 C C . GLY A 1 183 ? 4.838 -14.151 20.901 1.00 94.12 183 GLY A C 1
ATOM 1373 O O . GLY A 1 183 ? 5.768 -13.535 21.422 1.00 94.12 183 GLY A O 1
ATOM 1374 N N . LEU A 1 184 ? 4.280 -13.754 19.753 1.00 95.00 184 LEU A N 1
ATOM 1375 C CA . LEU A 1 184 ? 4.650 -12.547 19.008 1.00 95.00 184 LEU A CA 1
ATOM 1376 C C . LEU A 1 184 ? 3.513 -11.537 19.083 1.00 95.00 184 LEU A C 1
ATOM 1378 O O . LEU A 1 184 ? 2.360 -11.918 18.964 1.00 95.00 184 LEU A O 1
ATOM 1382 N N . SER A 1 185 ? 3.814 -10.245 19.211 1.00 95.94 185 SER A N 1
ATOM 1383 C CA . SER A 1 185 ? 2.753 -9.236 19.282 1.00 95.94 185 SER A CA 1
ATOM 1384 C C . SER A 1 185 ? 1.967 -9.123 17.970 1.00 95.94 185 SER A C 1
ATOM 1386 O O . SER A 1 185 ? 2.541 -9.180 16.877 1.00 95.94 185 SER A O 1
ATOM 1388 N N . VAL A 1 186 ? 0.661 -8.846 18.071 1.00 94.44 186 VAL A N 1
ATOM 1389 C CA . VAL A 1 186 ? -0.200 -8.519 16.917 1.00 94.44 186 VAL A CA 1
ATOM 1390 C C . VAL A 1 186 ? 0.407 -7.389 16.081 1.00 94.44 186 VAL A C 1
ATOM 1392 O O . VAL A 1 186 ? 0.377 -7.443 14.851 1.00 94.44 186 VAL A O 1
ATOM 1395 N N . SER A 1 187 ? 1.031 -6.396 16.724 1.00 95.19 187 SER A N 1
ATOM 1396 C CA . SER A 1 187 ? 1.741 -5.316 16.036 1.00 95.19 187 SER A CA 1
ATOM 1397 C C . SER A 1 187 ? 2.909 -5.827 15.194 1.00 95.19 187 SER A C 1
ATOM 1399 O O . SER A 1 187 ? 3.063 -5.374 14.066 1.00 95.19 187 SER A O 1
ATOM 1401 N N . PHE A 1 188 ? 3.714 -6.771 15.700 1.00 95.69 188 PHE A N 1
ATOM 1402 C CA . PHE A 1 188 ? 4.837 -7.353 14.956 1.00 95.69 188 PHE A CA 1
ATOM 1403 C C . PHE A 1 188 ? 4.354 -8.170 13.755 1.00 95.69 188 PHE A C 1
ATOM 1405 O O . PHE A 1 188 ? 4.849 -7.988 12.641 1.00 95.69 188 PHE A O 1
ATOM 1412 N N . LEU A 1 189 ? 3.348 -9.027 13.959 1.00 95.75 189 LEU A N 1
ATOM 1413 C CA . LEU A 1 189 ? 2.738 -9.801 12.875 1.00 95.75 189 LEU A CA 1
ATOM 1414 C C . LEU A 1 189 ? 2.154 -8.874 11.801 1.00 95.75 189 LEU A C 1
ATOM 1416 O O . LEU A 1 189 ? 2.376 -9.076 10.610 1.00 95.75 189 LEU A O 1
ATOM 1420 N N . SER A 1 190 ? 1.476 -7.809 12.222 1.00 95.62 190 SER A N 1
ATOM 1421 C CA . SER A 1 190 ? 0.846 -6.858 11.309 1.00 95.62 190 SER A CA 1
ATOM 1422 C C . SER A 1 190 ? 1.858 -5.980 10.574 1.00 95.62 190 SER A C 1
ATOM 1424 O O . SER A 1 190 ? 1.675 -5.737 9.392 1.00 95.62 190 SER A O 1
ATOM 1426 N N . ILE A 1 191 ? 2.926 -5.507 11.225 1.00 95.75 191 ILE A N 1
ATOM 1427 C CA . ILE A 1 191 ? 3.891 -4.577 10.610 1.00 95.75 191 ILE A CA 1
ATOM 1428 C C . ILE A 1 191 ? 4.962 -5.279 9.765 1.00 95.75 191 ILE A C 1
ATOM 1430 O O . ILE A 1 191 ? 5.471 -4.679 8.822 1.00 95.75 191 ILE A O 1
ATOM 1434 N N . ILE A 1 192 ? 5.321 -6.526 10.091 1.00 94.38 192 ILE A N 1
ATOM 1435 C CA . ILE A 1 192 ? 6.376 -7.275 9.393 1.00 94.38 192 ILE A CA 1
ATOM 1436 C C . ILE A 1 192 ? 5.782 -8.377 8.520 1.00 94.38 192 ILE A C 1
ATOM 1438 O O . ILE A 1 192 ? 6.005 -8.391 7.313 1.00 94.38 192 ILE A O 1
ATOM 1442 N N . LEU A 1 193 ? 5.036 -9.313 9.113 1.00 92.75 193 LEU A N 1
ATOM 1443 C CA . LEU A 1 193 ? 4.651 -10.547 8.426 1.00 92.75 193 LEU A CA 1
ATOM 1444 C C . LEU A 1 193 ? 3.609 -10.297 7.330 1.00 92.75 193 LEU A C 1
ATOM 1446 O O . LEU A 1 193 ? 3.798 -10.741 6.198 1.00 92.75 193 LEU A O 1
ATOM 1450 N N . LEU A 1 194 ? 2.534 -9.570 7.653 1.00 92.94 194 LEU A N 1
ATOM 1451 C CA . LEU A 1 194 ? 1.451 -9.282 6.706 1.00 92.94 194 LEU A CA 1
ATOM 1452 C C . LEU A 1 194 ? 1.964 -8.579 5.431 1.00 92.94 194 LEU A C 1
ATOM 1454 O O . LEU A 1 194 ? 1.690 -9.087 4.347 1.00 92.94 194 LEU A O 1
ATOM 1458 N N . PRO A 1 195 ? 2.744 -7.484 5.517 1.00 92.31 195 PRO A N 1
ATOM 1459 C CA . PRO A 1 195 ? 3.285 -6.787 4.351 1.00 92.31 195 PRO A CA 1
ATOM 1460 C C . PRO A 1 195 ? 4.218 -7.615 3.477 1.00 92.31 195 PRO A C 1
ATOM 1462 O O . PRO A 1 195 ? 4.239 -7.432 2.263 1.00 92.31 195 PRO A O 1
ATOM 1465 N N . ILE A 1 196 ? 5.010 -8.513 4.071 1.00 90.00 196 ILE A N 1
ATOM 1466 C CA . ILE A 1 196 ? 5.897 -9.392 3.299 1.00 90.00 196 ILE A CA 1
ATOM 1467 C C . ILE A 1 196 ? 5.064 -10.315 2.413 1.00 90.00 196 ILE A C 1
ATOM 1469 O O . ILE A 1 196 ? 5.402 -10.510 1.250 1.00 90.00 196 ILE A O 1
ATOM 1473 N N . VAL A 1 197 ? 3.975 -10.869 2.950 1.00 86.56 197 VAL A N 1
ATOM 1474 C CA . VAL A 1 197 ? 3.093 -11.775 2.205 1.00 86.56 197 VAL A CA 1
ATOM 1475 C C . VAL A 1 197 ? 2.219 -11.004 1.214 1.00 86.56 197 VAL A C 1
ATOM 1477 O O . VAL A 1 197 ? 2.130 -11.407 0.056 1.00 86.56 197 VAL A O 1
ATOM 1480 N N . GLY A 1 198 ? 1.616 -9.890 1.642 1.00 84.88 198 GLY A N 1
ATOM 1481 C CA . GLY A 1 198 ? 0.729 -9.059 0.820 1.00 84.88 198 GLY A CA 1
ATOM 1482 C C . GLY A 1 198 ? 1.428 -8.482 -0.409 1.00 84.88 198 GLY A C 1
ATOM 1483 O O . GLY A 1 198 ? 0.917 -8.605 -1.522 1.00 84.88 198 GLY A O 1
ATOM 1484 N N . ASN A 1 199 ? 2.664 -8.006 -0.232 1.00 86.25 199 ASN A N 1
ATOM 1485 C CA . ASN A 1 199 ? 3.440 -7.376 -1.299 1.00 86.25 199 ASN A CA 1
ATOM 1486 C C . ASN A 1 199 ? 4.408 -8.357 -1.989 1.00 86.25 199 ASN A C 1
ATOM 1488 O O . ASN A 1 199 ? 5.219 -7.927 -2.807 1.00 86.25 199 ASN A O 1
ATOM 1492 N N . ALA A 1 200 ? 4.377 -9.665 -1.692 1.00 87.19 200 ALA A N 1
ATOM 1493 C CA . ALA A 1 200 ? 5.383 -10.623 -2.176 1.00 87.19 200 ALA A CA 1
ATOM 1494 C C . ALA A 1 200 ? 5.506 -10.651 -3.711 1.00 87.19 200 ALA A C 1
ATOM 1496 O O . ALA A 1 200 ? 6.609 -10.721 -4.261 1.00 87.19 200 ALA A O 1
ATOM 1497 N N . ALA A 1 201 ? 4.372 -10.591 -4.413 1.00 86.38 201 ALA A N 1
ATOM 1498 C CA . ALA A 1 201 ? 4.343 -10.596 -5.873 1.00 86.38 201 ALA A CA 1
ATOM 1499 C C . ALA A 1 201 ? 4.946 -9.308 -6.462 1.00 86.38 201 ALA A C 1
ATOM 1501 O O . ALA A 1 201 ? 5.759 -9.378 -7.388 1.00 86.38 201 ALA A O 1
ATOM 1502 N N . GLU A 1 202 ? 4.603 -8.147 -5.895 1.00 85.50 202 GLU A N 1
ATOM 1503 C CA . GLU A 1 202 ? 5.190 -6.855 -6.275 1.00 85.50 202 GLU A CA 1
ATOM 1504 C C . GLU A 1 202 ? 6.690 -6.823 -5.984 1.00 85.50 202 GLU A C 1
ATOM 1506 O O . GLU A 1 202 ? 7.482 -6.382 -6.818 1.00 85.50 202 GLU A O 1
ATOM 1511 N N . HIS A 1 203 ? 7.093 -7.369 -4.836 1.00 89.50 203 HIS A N 1
ATOM 1512 C CA . HIS A 1 203 ? 8.481 -7.464 -4.408 1.00 89.50 203 HIS A CA 1
ATOM 1513 C C . HIS A 1 203 ? 9.318 -8.288 -5.387 1.00 89.50 203 HIS A C 1
ATOM 1515 O O . HIS A 1 203 ? 10.351 -7.820 -5.875 1.00 89.50 203 HIS A O 1
ATOM 1521 N N . ALA A 1 204 ? 8.847 -9.486 -5.734 1.00 91.69 204 ALA A N 1
ATOM 1522 C CA . ALA A 1 204 ? 9.506 -10.338 -6.715 1.00 91.69 204 ALA A CA 1
ATOM 1523 C C . ALA A 1 204 ? 9.606 -9.644 -8.083 1.00 91.69 204 ALA A C 1
ATOM 1525 O O . ALA A 1 204 ? 10.670 -9.654 -8.706 1.00 91.69 204 ALA A O 1
ATOM 1526 N N . GLY A 1 205 ? 8.529 -8.991 -8.531 1.00 90.25 205 GLY A N 1
ATOM 1527 C CA . GLY A 1 205 ? 8.514 -8.219 -9.773 1.00 90.25 205 GLY A CA 1
ATOM 1528 C C . GLY A 1 205 ? 9.553 -7.094 -9.780 1.00 90.25 205 GLY A C 1
ATOM 1529 O O . GLY A 1 205 ? 10.355 -7.005 -10.712 1.00 90.25 205 GLY A O 1
ATOM 1530 N N . ALA A 1 206 ? 9.591 -6.277 -8.726 1.00 92.00 206 ALA A N 1
ATOM 1531 C CA . ALA A 1 206 ? 10.518 -5.156 -8.584 1.00 92.00 206 ALA A CA 1
ATOM 1532 C C . ALA A 1 206 ? 11.987 -5.606 -8.622 1.00 92.00 206 ALA A C 1
ATOM 1534 O O . ALA A 1 206 ? 12.794 -4.997 -9.336 1.00 92.00 206 ALA A O 1
ATOM 1535 N N . ILE A 1 207 ? 12.315 -6.710 -7.940 1.00 93.56 207 ILE A N 1
ATOM 1536 C CA . ILE A 1 207 ? 13.652 -7.312 -7.970 1.00 93.56 207 ILE A CA 1
ATOM 1537 C C . ILE A 1 207 ? 13.990 -7.789 -9.388 1.00 93.56 207 ILE A C 1
ATOM 1539 O O . ILE A 1 207 ? 15.064 -7.475 -9.903 1.00 93.56 207 ILE A O 1
ATOM 1543 N N . ILE A 1 208 ? 13.082 -8.511 -10.056 1.00 92.31 208 ILE A N 1
ATOM 1544 C CA . ILE A 1 208 ? 13.298 -9.012 -11.425 1.00 92.31 208 ILE A CA 1
ATOM 1545 C C . ILE A 1 208 ? 13.571 -7.857 -12.400 1.00 92.31 208 ILE A C 1
ATOM 1547 O O . ILE A 1 208 ? 14.460 -7.964 -13.250 1.00 92.31 208 ILE A O 1
ATOM 1551 N N . PHE A 1 209 ? 12.836 -6.747 -12.294 1.00 91.75 209 PHE A N 1
ATOM 1552 C CA . PHE A 1 209 ? 13.075 -5.566 -13.127 1.00 91.75 209 PHE A CA 1
ATOM 1553 C C . PHE A 1 209 ? 14.412 -4.890 -12.815 1.00 91.75 209 PHE A C 1
ATOM 1555 O O . PHE A 1 209 ? 15.121 -4.499 -13.748 1.00 91.75 209 PHE A O 1
ATOM 1562 N N . ALA A 1 210 ? 14.818 -4.855 -11.546 1.00 92.31 210 ALA A N 1
ATOM 1563 C CA . ALA A 1 210 ? 16.116 -4.324 -11.150 1.00 92.31 210 ALA A CA 1
ATOM 1564 C C . ALA A 1 210 ? 17.276 -5.166 -11.708 1.00 92.31 210 ALA A C 1
ATOM 1566 O O . ALA A 1 210 ? 18.236 -4.609 -12.243 1.00 92.31 210 ALA A O 1
ATOM 1567 N N . PHE A 1 211 ? 17.161 -6.500 -11.692 1.00 93.06 211 PHE A N 1
ATOM 1568 C CA . PHE A 1 211 ? 18.112 -7.401 -12.359 1.00 93.06 211 PHE A CA 1
ATOM 1569 C C . PHE A 1 211 ? 18.216 -7.116 -13.862 1.00 93.06 211 PHE A C 1
ATOM 1571 O O . PHE A 1 211 ? 19.313 -7.117 -14.418 1.00 93.06 211 PHE A O 1
ATOM 1578 N N . LYS A 1 212 ? 17.091 -6.805 -14.514 1.00 91.88 212 LYS A N 1
ATOM 1579 C CA . LYS A 1 212 ? 17.021 -6.444 -15.941 1.00 91.88 212 LYS A CA 1
ATOM 1580 C C . LYS A 1 212 ? 17.462 -5.007 -16.250 1.00 91.88 212 LYS A C 1
ATOM 1582 O O . LYS A 1 212 ? 17.288 -4.561 -17.382 1.00 91.88 212 LYS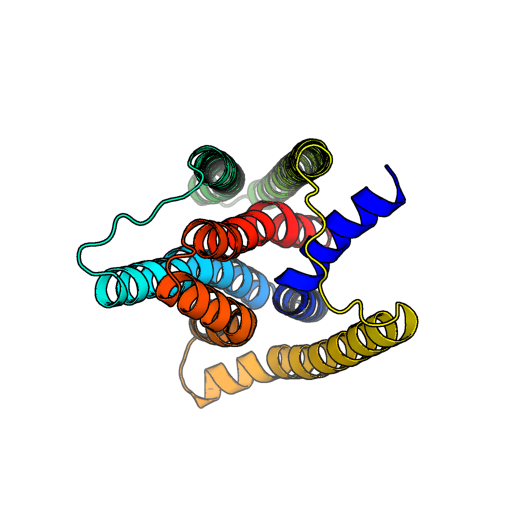 A O 1
ATOM 1587 N N . ASN A 1 213 ? 18.026 -4.291 -15.276 1.00 91.56 213 ASN A N 1
ATOM 1588 C CA . ASN A 1 213 ? 18.449 -2.896 -15.392 1.00 91.56 213 ASN A CA 1
ATOM 1589 C C . ASN A 1 213 ? 17.313 -1.921 -15.767 1.00 91.56 213 ASN A C 1
ATOM 1591 O O . ASN A 1 213 ? 17.556 -0.899 -16.406 1.00 91.56 213 ASN A O 1
ATOM 1595 N N . LYS A 1 214 ? 16.072 -2.238 -15.379 1.00 89.50 214 LYS A N 1
ATOM 1596 C CA . LYS A 1 214 ? 14.887 -1.382 -15.551 1.00 89.50 214 LYS A CA 1
ATOM 1597 C C . LYS A 1 214 ? 14.537 -0.704 -14.225 1.00 89.50 214 LYS A C 1
ATOM 1599 O O . LYS A 1 214 ? 13.532 -1.020 -13.589 1.00 89.50 214 LYS A O 1
ATOM 1604 N N . LEU A 1 215 ? 15.450 0.154 -13.763 1.00 89.69 215 LEU A N 1
ATOM 1605 C CA . LEU A 1 215 ? 15.374 0.767 -12.434 1.00 89.69 215 LEU A CA 1
ATOM 1606 C C . LEU A 1 215 ? 14.209 1.761 -12.318 1.00 89.69 215 LEU A C 1
ATOM 1608 O O . LEU A 1 215 ? 13.608 1.874 -11.257 1.00 89.69 215 LEU A O 1
ATOM 1612 N N . ASP A 1 216 ? 13.844 2.423 -13.412 1.00 88.00 216 ASP A N 1
ATOM 1613 C CA . ASP A 1 216 ? 12.626 3.225 -13.549 1.00 88.00 216 ASP A CA 1
ATOM 1614 C C . ASP A 1 216 ? 11.353 2.446 -13.177 1.00 88.00 216 ASP A C 1
ATOM 1616 O O . ASP A 1 216 ? 10.565 2.919 -12.357 1.00 88.00 216 ASP A O 1
ATOM 1620 N N . ILE A 1 217 ? 11.187 1.225 -13.697 1.00 87.75 217 ILE A N 1
ATOM 1621 C CA . ILE A 1 217 ? 10.039 0.362 -13.377 1.00 87.75 217 ILE A CA 1
ATOM 1622 C C . ILE A 1 217 ? 10.087 -0.062 -11.908 1.00 87.75 217 ILE A C 1
ATOM 1624 O O . ILE A 1 217 ? 9.076 0.017 -11.216 1.00 87.75 217 ILE A O 1
ATOM 1628 N N . THR A 1 218 ? 11.257 -0.465 -11.405 1.00 90.69 218 THR A N 1
ATOM 1629 C CA . THR A 1 218 ? 11.441 -0.834 -9.992 1.00 90.69 218 THR A CA 1
ATOM 1630 C C . THR A 1 218 ? 11.059 0.308 -9.047 1.00 90.69 218 THR A C 1
ATOM 1632 O O . THR A 1 218 ? 10.322 0.085 -8.086 1.00 90.69 218 THR A O 1
ATOM 1635 N N . LEU A 1 219 ? 11.523 1.533 -9.321 1.00 91.00 219 LEU A N 1
ATOM 1636 C CA . LEU A 1 219 ? 11.150 2.719 -8.546 1.00 91.00 219 LEU A CA 1
ATOM 1637 C C . LEU A 1 219 ? 9.660 3.027 -8.674 1.00 91.00 219 LEU A C 1
ATOM 1639 O O . LEU A 1 219 ? 9.033 3.383 -7.681 1.00 91.00 219 LEU A O 1
ATOM 1643 N N . GLY A 1 220 ? 9.091 2.877 -9.871 1.00 88.12 220 GLY A N 1
ATOM 1644 C CA . GLY A 1 220 ? 7.664 3.057 -10.117 1.00 88.12 220 GLY A CA 1
ATOM 1645 C C . GLY A 1 220 ? 6.803 2.121 -9.269 1.00 88.12 220 GLY A C 1
ATOM 1646 O O . GLY A 1 220 ? 5.871 2.593 -8.626 1.00 88.12 220 GLY A O 1
ATOM 1647 N N . VAL A 1 221 ? 7.157 0.832 -9.208 1.00 88.50 221 VAL A N 1
ATOM 1648 C CA . VAL A 1 221 ? 6.465 -0.172 -8.382 1.00 88.50 221 VAL A CA 1
ATOM 1649 C C . VAL A 1 221 ? 6.592 0.178 -6.898 1.00 88.50 221 VAL A C 1
ATOM 1651 O O . VAL A 1 221 ? 5.583 0.393 -6.234 1.00 88.50 221 VAL A O 1
ATOM 1654 N N . ALA A 1 222 ? 7.818 0.312 -6.382 1.00 92.06 222 ALA A N 1
ATOM 1655 C CA . ALA A 1 222 ? 8.037 0.494 -4.947 1.00 92.06 222 ALA A CA 1
ATOM 1656 C C . ALA A 1 222 ? 7.525 1.851 -4.428 1.00 92.06 222 ALA A C 1
ATOM 1658 O O . ALA A 1 222 ? 6.774 1.908 -3.453 1.00 92.06 222 ALA A O 1
ATOM 1659 N N . LEU A 1 223 ? 7.904 2.956 -5.081 1.00 92.50 223 LEU A N 1
ATOM 1660 C CA . LEU A 1 223 ? 7.484 4.293 -4.656 1.00 92.50 223 LEU A CA 1
ATOM 1661 C C . LEU A 1 223 ? 6.005 4.531 -4.955 1.00 92.50 223 LEU A C 1
ATOM 1663 O O . LEU A 1 223 ? 5.322 5.113 -4.123 1.00 92.50 223 LEU A O 1
ATOM 1667 N N . GLY A 1 224 ? 5.499 4.075 -6.105 1.00 90.06 224 GLY A N 1
ATOM 1668 C CA . GLY A 1 224 ? 4.091 4.239 -6.471 1.00 90.06 224 GLY A CA 1
ATOM 1669 C C . GLY A 1 224 ? 3.156 3.507 -5.510 1.00 90.06 224 GLY A C 1
ATOM 1670 O O . GLY A 1 224 ? 2.210 4.115 -5.009 1.00 90.06 224 GLY A O 1
ATOM 1671 N N . SER A 1 225 ? 3.469 2.248 -5.187 1.00 90.56 225 SER A N 1
ATOM 1672 C CA . SER A 1 225 ? 2.712 1.448 -4.218 1.00 90.56 225 SER A CA 1
ATOM 1673 C C . SER A 1 225 ? 2.738 2.099 -2.826 1.00 90.56 225 SER A C 1
ATOM 1675 O O . SER A 1 225 ? 1.685 2.369 -2.246 1.00 90.56 225 SER A O 1
ATOM 1677 N N . ALA A 1 226 ? 3.913 2.519 -2.332 1.00 94.38 226 ALA A N 1
ATOM 1678 C CA . ALA A 1 226 ? 4.024 3.254 -1.066 1.00 94.38 226 ALA A CA 1
ATOM 1679 C C . ALA A 1 226 ? 3.236 4.579 -1.057 1.00 94.38 226 ALA A C 1
ATOM 1681 O O . ALA A 1 226 ? 2.518 4.862 -0.095 1.00 94.38 226 ALA A O 1
ATOM 1682 N N . THR A 1 227 ? 3.347 5.393 -2.115 1.00 94.06 227 THR A N 1
ATOM 1683 C CA . THR A 1 227 ? 2.612 6.661 -2.248 1.00 94.06 227 THR A CA 1
ATOM 1684 C C . THR A 1 227 ? 1.114 6.414 -2.224 1.00 94.06 227 THR A C 1
ATOM 1686 O O . THR A 1 227 ? 0.389 7.139 -1.547 1.00 94.06 227 THR A O 1
ATOM 1689 N N . GLN A 1 228 ? 0.638 5.391 -2.926 1.00 92.94 228 GLN A N 1
ATOM 1690 C CA . GLN A 1 228 ? -0.775 5.062 -2.940 1.00 92.94 228 GLN A CA 1
ATOM 1691 C C . GLN A 1 228 ? -1.267 4.609 -1.563 1.00 92.94 228 GLN A C 1
ATOM 1693 O O . GLN A 1 228 ? -2.308 5.079 -1.106 1.00 92.94 228 GLN A O 1
ATOM 1698 N N . ILE A 1 229 ? -0.549 3.722 -0.876 1.00 94.25 229 ILE A N 1
ATOM 1699 C CA . ILE A 1 229 ? -0.975 3.285 0.456 1.00 94.25 229 ILE A CA 1
ATOM 1700 C C . ILE A 1 229 ? -1.034 4.489 1.404 1.00 94.25 229 ILE A C 1
ATOM 1702 O O . ILE A 1 229 ? -2.027 4.672 2.108 1.00 94.25 229 ILE A O 1
ATOM 1706 N N . ALA A 1 230 ? -0.022 5.358 1.361 1.00 95.94 230 ALA A N 1
ATOM 1707 C CA . ALA A 1 230 ? 0.079 6.523 2.232 1.00 95.94 230 ALA A CA 1
ATOM 1708 C C . ALA A 1 230 ? -0.954 7.625 1.931 1.00 95.94 230 ALA A C 1
ATOM 1710 O O . ALA A 1 230 ? -1.499 8.205 2.864 1.00 95.94 230 ALA A O 1
ATOM 1711 N N . MET A 1 231 ? -1.221 7.923 0.655 1.00 94.81 231 MET A N 1
ATOM 1712 C CA . MET A 1 231 ? -2.070 9.049 0.229 1.00 94.81 231 MET A CA 1
ATOM 1713 C C . MET A 1 231 ? -3.516 8.656 -0.092 1.00 94.81 231 MET A C 1
ATOM 1715 O O . MET A 1 231 ? -4.377 9.531 -0.183 1.00 94.81 231 MET A O 1
ATOM 1719 N N . PHE A 1 232 ? -3.794 7.364 -0.273 1.00 93.69 232 PHE A N 1
ATOM 1720 C CA . PHE A 1 232 ? -5.124 6.859 -0.611 1.00 93.69 232 PHE A CA 1
ATOM 1721 C C . PHE A 1 232 ? -5.639 5.834 0.393 1.00 93.69 232 PHE A C 1
ATOM 1723 O O . PHE A 1 232 ? -6.662 6.089 1.022 1.00 93.69 232 PHE A O 1
ATOM 1730 N N . VAL A 1 233 ? -4.945 4.710 0.593 1.00 93.94 233 VAL A N 1
ATOM 1731 C CA . VAL A 1 233 ? -5.488 3.599 1.398 1.00 93.94 233 VAL A CA 1
ATOM 1732 C C . VAL A 1 233 ? -5.628 3.981 2.872 1.00 93.94 233 VAL A C 1
ATOM 1734 O O . VAL A 1 233 ? -6.700 3.801 3.448 1.00 93.94 233 VAL A O 1
ATOM 1737 N N . VAL A 1 234 ? -4.585 4.559 3.479 1.00 95.12 234 VAL A N 1
ATOM 1738 C CA . VAL A 1 234 ? -4.629 5.022 4.876 1.00 95.12 234 VAL A CA 1
ATOM 1739 C C . VAL A 1 234 ? -5.709 6.100 5.073 1.00 95.12 234 VAL A C 1
ATOM 1741 O O . VAL A 1 234 ? -6.577 5.901 5.926 1.00 95.12 234 VAL A O 1
ATOM 1744 N N . PRO A 1 235 ? -5.748 7.190 4.280 1.00 94.50 235 PRO A N 1
ATOM 1745 C CA . PRO A 1 235 ? -6.800 8.203 4.383 1.00 94.50 235 PRO A CA 1
ATOM 1746 C C . PRO A 1 235 ? -8.212 7.655 4.178 1.00 94.50 235 PRO A C 1
ATOM 1748 O O . PRO A 1 235 ? -9.135 8.045 4.891 1.00 94.50 235 PRO A O 1
ATOM 1751 N N . LEU A 1 236 ? -8.391 6.732 3.230 1.00 92.56 236 LEU A N 1
ATOM 1752 C CA . LEU A 1 236 ? -9.674 6.083 2.979 1.00 92.56 236 LEU A CA 1
ATOM 1753 C C . LEU A 1 236 ? -10.140 5.294 4.208 1.00 92.56 236 LEU A C 1
ATOM 1755 O O . LEU A 1 236 ? -11.288 5.434 4.618 1.00 92.56 236 LEU A O 1
ATOM 1759 N N . CYS A 1 237 ? -9.244 4.535 4.843 1.00 93.19 237 CYS A N 1
ATOM 1760 C CA . CYS A 1 237 ? -9.552 3.807 6.075 1.00 93.19 237 CYS A CA 1
ATOM 1761 C C . CYS A 1 237 ? -9.961 4.747 7.218 1.00 93.19 237 CYS A C 1
ATOM 1763 O O . CYS A 1 237 ? -10.888 4.434 7.957 1.00 93.19 237 CYS A O 1
ATOM 1765 N N . VAL A 1 238 ? -9.319 5.913 7.344 1.00 92.94 238 VAL A N 1
ATOM 1766 C CA . VAL A 1 238 ? -9.668 6.928 8.359 1.00 92.94 238 VAL A CA 1
ATOM 1767 C C . VAL A 1 238 ? -11.034 7.569 8.096 1.00 92.94 238 VAL A C 1
ATOM 1769 O O . VAL A 1 238 ? -11.716 7.958 9.040 1.00 92.94 238 VAL A O 1
ATOM 1772 N N . VAL A 1 239 ? -11.434 7.712 6.831 1.00 90.44 239 VAL A N 1
ATOM 1773 C CA . VAL A 1 239 ? -12.756 8.247 6.460 1.00 90.44 239 VAL A CA 1
ATOM 1774 C C . VAL A 1 239 ? -13.865 7.213 6.672 1.00 90.44 239 VAL A C 1
ATOM 1776 O O . VAL A 1 239 ? -14.981 7.593 7.014 1.00 90.44 239 VAL A O 1
ATOM 1779 N N . ILE A 1 240 ? -13.567 5.929 6.459 1.00 87.38 240 ILE A N 1
ATOM 1780 C CA . ILE A 1 240 ? -14.520 4.824 6.640 1.00 87.38 240 ILE A CA 1
ATOM 1781 C C . ILE A 1 240 ? -14.749 4.502 8.128 1.00 87.38 240 ILE A C 1
ATOM 1783 O O . ILE A 1 240 ? -15.854 4.093 8.482 1.00 87.38 240 ILE A O 1
ATOM 1787 N N . ALA A 1 241 ? -13.729 4.679 8.974 1.00 83.25 241 ALA A N 1
ATOM 1788 C CA . ALA A 1 241 ? -13.786 4.447 10.421 1.00 83.25 241 ALA A CA 1
ATOM 1789 C C . ALA A 1 241 ? -14.531 5.555 11.200 1.00 83.25 241 ALA A C 1
ATOM 1791 O O . ALA A 1 241 ? -15.301 5.189 12.113 1.00 83.25 241 ALA A O 1
#

Organism: Parasponia andersonii (NCBI:txid3476)